Protein AF-A0A7Y1MML1-F1 (afdb_monomer_lite)

Organism: NCBI:txid78544

Sequence (212 aa):
MHVYRYRSSGLLSQKGLLYDEWYFASREELNDPIDMQSKFEFSDQSAEIWRQISLSFWNDDEQISIISTYLSDLGPISYEHLLFCFEEHKQKILRLVFNDKSITMSEIVAFREKLDALHSLLSLHAPGSGYTISLSKSHTDMLMWSHYASSHEGYCLVYRPIDGYLYQCPDRKKDSLDVSQGHSCSIGPKFKIEDIHYDDQLEAIDAFTLLP

Structure (mmCIF, N/CA/C/O backbone):
data_AF-A0A7Y1MML1-F1
#
_entry.id   AF-A0A7Y1MML1-F1
#
loop_
_atom_site.group_PDB
_atom_site.id
_atom_site.type_symbol
_atom_site.label_atom_id
_atom_site.label_alt_id
_atom_site.label_comp_id
_atom_site.label_asym_id
_atom_site.label_entity_id
_atom_site.label_seq_id
_atom_site.pdbx_PDB_ins_code
_atom_site.Cartn_x
_atom_site.Cartn_y
_atom_site.Cartn_z
_atom_site.occupancy
_atom_site.B_iso_or_equiv
_atom_site.auth_seq_id
_atom_site.auth_comp_id
_atom_site.auth_asym_id
_atom_site.auth_atom_id
_atom_site.pdbx_PDB_model_num
ATOM 1 N N . MET A 1 1 ? 18.989 -6.440 -29.655 1.00 83.06 1 MET A N 1
ATOM 2 C CA . MET A 1 1 ? 17.602 -5.996 -29.407 1.00 83.06 1 MET A CA 1
ATOM 3 C C . MET A 1 1 ? 17.666 -4.649 -28.711 1.00 83.06 1 MET A C 1
ATOM 5 O O . MET A 1 1 ? 1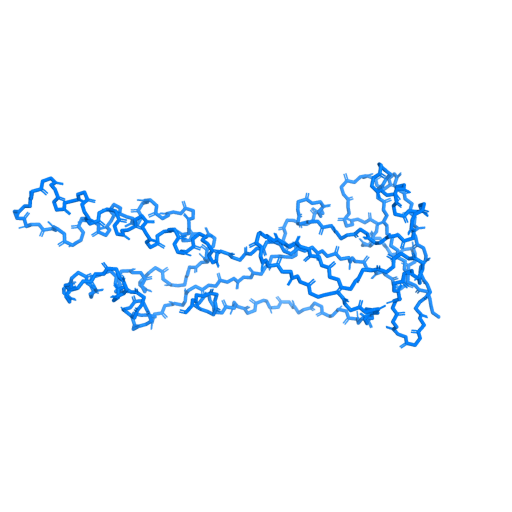8.554 -4.481 -27.885 1.00 83.06 1 MET A O 1
ATOM 9 N N . HIS A 1 2 ? 16.808 -3.700 -29.078 1.00 91.62 2 HIS A N 1
ATOM 10 C CA . HIS A 1 2 ? 16.690 -2.414 -28.386 1.00 91.62 2 HIS A CA 1
ATOM 11 C C . HIS A 1 2 ? 15.370 -2.374 -27.626 1.00 91.62 2 HIS A C 1
ATOM 13 O O . HIS A 1 2 ? 14.426 -3.069 -28.001 1.00 91.62 2 HIS A O 1
ATOM 19 N N . VAL A 1 3 ? 15.334 -1.571 -26.572 1.00 92.38 3 VAL A N 1
ATOM 20 C CA . VAL A 1 3 ? 14.102 -1.213 -25.873 1.00 92.38 3 VAL A CA 1
ATOM 21 C C . VAL A 1 3 ? 13.986 0.301 -25.833 1.00 92.38 3 VAL A C 1
ATOM 23 O O . VAL A 1 3 ? 14.987 1.020 -25.781 1.00 92.38 3 VAL A O 1
ATOM 26 N N . TYR A 1 4 ? 12.757 0.770 -25.909 1.00 91.62 4 TYR A N 1
ATOM 27 C CA . TYR A 1 4 ? 12.409 2.153 -26.156 1.00 91.62 4 TYR A CA 1
ATOM 28 C C . TYR A 1 4 ? 11.601 2.688 -24.991 1.00 91.62 4 TYR A C 1
ATOM 30 O O . TYR A 1 4 ? 10.851 1.951 -24.350 1.00 91.62 4 TYR A O 1
ATOM 38 N N . ARG A 1 5 ? 11.766 3.975 -24.711 1.00 88.25 5 ARG A N 1
ATOM 39 C CA . ARG A 1 5 ? 11.039 4.643 -23.641 1.00 88.25 5 ARG A CA 1
ATOM 40 C C . ARG A 1 5 ? 10.718 6.073 -24.021 1.00 88.25 5 ARG A C 1
ATOM 42 O O . ARG A 1 5 ? 11.608 6.811 -24.436 1.00 88.25 5 ARG A O 1
ATOM 49 N N . TYR A 1 6 ? 9.491 6.494 -23.756 1.00 87.19 6 TYR A N 1
ATOM 50 C CA . TYR A 1 6 ? 9.135 7.904 -23.778 1.00 87.19 6 TYR A CA 1
ATOM 51 C C . TYR A 1 6 ? 9.602 8.637 -22.511 1.00 87.19 6 TYR A C 1
ATOM 53 O O . TYR A 1 6 ? 9.455 8.145 -21.387 1.00 87.19 6 TYR A O 1
ATOM 61 N N . ARG A 1 7 ? 10.112 9.859 -22.678 1.00 85.50 7 ARG A N 1
ATOM 62 C CA . ARG A 1 7 ? 10.305 10.820 -21.587 1.00 85.50 7 ARG A CA 1
ATOM 63 C C . ARG A 1 7 ? 9.762 12.179 -21.983 1.00 85.50 7 ARG A C 1
ATOM 65 O O . ARG A 1 7 ? 10.128 12.704 -23.030 1.00 85.50 7 ARG A O 1
ATOM 72 N N . SER A 1 8 ? 8.953 12.767 -21.106 1.00 84.00 8 SER A N 1
ATOM 73 C CA . SER A 1 8 ? 8.572 14.174 -21.204 1.00 84.00 8 SER A CA 1
ATOM 74 C C . SER A 1 8 ? 9.807 15.072 -21.110 1.00 84.00 8 SER A C 1
ATOM 76 O O . SER A 1 8 ? 10.803 14.750 -20.447 1.00 84.00 8 SER A O 1
ATOM 78 N N . SER A 1 9 ? 9.763 16.212 -21.794 1.00 83.75 9 SER A N 1
ATOM 79 C CA . SER A 1 9 ? 10.823 17.212 -21.698 1.00 83.75 9 SER A CA 1
ATOM 80 C C . SER A 1 9 ? 10.766 17.906 -20.333 1.00 83.75 9 SER A C 1
ATOM 82 O O . SER A 1 9 ? 9.709 18.352 -19.900 1.00 83.75 9 SER A O 1
ATOM 84 N N . GLY A 1 10 ? 11.895 17.980 -19.628 1.00 85.75 10 GLY A N 1
ATOM 85 C CA . GLY A 1 10 ? 11.980 18.613 -18.314 1.00 85.75 10 GLY A CA 1
ATOM 86 C C . GLY A 1 10 ? 13.367 18.481 -17.689 1.00 85.75 10 GLY A C 1
ATOM 87 O O . GLY A 1 10 ? 14.214 17.733 -18.176 1.00 85.75 10 GLY A O 1
ATOM 88 N N . LEU A 1 11 ? 13.607 19.186 -16.581 1.00 87.25 11 LEU A N 1
ATOM 89 C CA . LEU A 1 11 ? 14.913 19.186 -15.903 1.00 87.25 11 LEU A CA 1
ATOM 90 C C . LEU A 1 11 ? 15.363 17.775 -15.495 1.00 87.25 11 LEU A C 1
ATOM 92 O O . LEU A 1 11 ? 16.526 17.418 -15.659 1.00 87.25 11 LEU A O 1
ATOM 96 N N . LEU A 1 12 ? 14.434 16.945 -15.014 1.00 85.31 12 LEU A N 1
ATOM 97 C CA . LEU A 1 12 ? 14.728 15.570 -14.599 1.00 85.31 12 LEU A CA 1
ATOM 98 C C . LEU A 1 12 ? 15.068 14.6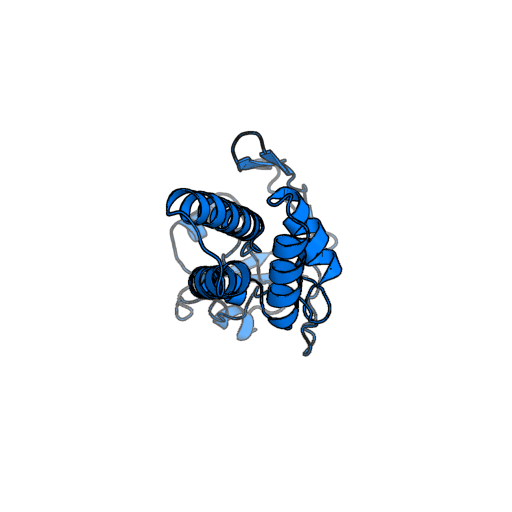63 -15.784 1.00 85.31 12 LEU A C 1
ATOM 100 O O . LEU A 1 12 ? 15.900 13.768 -15.656 1.00 85.31 12 LEU A O 1
ATOM 104 N N . SER A 1 13 ? 14.457 14.883 -16.949 1.00 85.06 13 SER A N 1
ATOM 105 C CA . SER A 1 13 ? 14.766 14.093 -18.140 1.00 85.06 13 SER A CA 1
ATOM 106 C C . SER A 1 13 ? 16.097 14.525 -18.772 1.00 85.06 13 SER A C 1
ATOM 108 O O . SER A 1 13 ? 16.892 13.669 -19.152 1.00 85.06 13 SER A O 1
ATOM 110 N N . GLN A 1 14 ? 16.421 15.823 -18.743 1.00 86.75 14 GLN A N 1
ATOM 111 C CA . GLN A 1 14 ? 17.756 16.334 -19.088 1.00 86.75 14 GLN A CA 1
ATOM 112 C C . GLN A 1 14 ? 18.843 15.792 -18.153 1.00 86.75 14 GLN A C 1
ATOM 114 O O . GLN A 1 14 ? 19.906 15.386 -18.615 1.00 86.75 14 GLN A O 1
ATOM 119 N N . LYS A 1 15 ? 18.568 15.729 -16.843 1.00 87.69 15 LYS A N 1
ATOM 120 C CA . LYS A 1 15 ? 19.453 15.087 -15.862 1.00 87.69 15 LYS A CA 1
ATOM 121 C C . LYS A 1 15 ? 19.698 13.620 -16.231 1.00 87.69 15 LYS A C 1
ATOM 123 O O . LYS A 1 15 ? 20.847 13.195 -16.291 1.00 87.69 15 LYS A O 1
ATOM 128 N N . GLY A 1 16 ? 18.635 12.885 -16.564 1.00 84.94 16 GLY A N 1
ATOM 129 C CA . GLY A 1 16 ? 18.730 11.505 -17.050 1.00 84.94 16 GLY A CA 1
ATOM 130 C C . GLY A 1 16 ? 19.685 11.350 -18.237 1.00 84.94 16 GLY A C 1
ATOM 131 O O . GLY A 1 16 ? 20.545 10.476 -18.214 1.00 84.94 16 GLY A O 1
ATOM 132 N N . LEU A 1 17 ? 19.585 12.242 -19.228 1.00 85.81 17 LEU A N 1
ATOM 133 C CA . LEU A 1 17 ? 20.464 12.261 -20.403 1.00 85.81 17 LEU A CA 1
ATOM 134 C C . LEU A 1 17 ? 21.922 12.604 -20.073 1.00 85.81 17 LEU A C 1
ATOM 136 O O . LEU A 1 17 ? 22.830 11.989 -20.618 1.00 85.81 17 LEU A O 1
ATOM 140 N N . LEU A 1 18 ? 22.156 13.599 -19.215 1.00 87.25 18 LEU A N 1
ATOM 141 C CA . LEU A 1 18 ? 23.508 14.068 -18.890 1.00 87.25 18 LEU A CA 1
ATOM 142 C C . LEU A 1 18 ? 24.283 13.083 -18.013 1.00 87.25 18 LEU A C 1
ATOM 144 O O . LEU A 1 18 ? 25.508 13.013 -18.101 1.00 87.25 18 LEU A O 1
ATOM 148 N N . TYR A 1 19 ? 23.579 12.357 -17.145 1.00 84.75 19 TYR A N 1
ATOM 149 C CA . TYR A 1 19 ? 24.196 11.504 -16.133 1.00 84.75 19 TYR A CA 1
ATOM 150 C C . TYR A 1 19 ? 23.970 10.010 -16.370 1.00 84.75 19 TYR A C 1
ATOM 152 O O . TYR A 1 19 ? 24.367 9.207 -15.524 1.00 84.75 19 TYR A O 1
ATOM 160 N N . ASP A 1 20 ? 23.407 9.608 -17.510 1.00 80.75 20 ASP A N 1
ATOM 161 C CA . ASP A 1 20 ? 23.033 8.216 -17.803 1.00 80.75 20 ASP A CA 1
ATOM 162 C C . ASP A 1 20 ? 22.172 7.592 -16.683 1.00 80.75 20 ASP A C 1
ATOM 164 O O . ASP A 1 20 ? 22.306 6.416 -16.338 1.00 80.75 20 ASP A O 1
ATOM 168 N N . GLU A 1 21 ? 21.311 8.406 -16.068 1.00 81.50 21 GLU A N 1
ATOM 169 C CA . GLU A 1 21 ? 20.436 7.995 -14.971 1.00 81.50 21 GLU A CA 1
ATOM 170 C C . GLU A 1 21 ? 19.082 7.534 -15.509 1.00 81.50 21 GLU A C 1
ATOM 172 O O . GLU A 1 21 ? 18.556 8.056 -16.498 1.00 81.50 21 GLU A O 1
ATOM 177 N N . TRP A 1 22 ? 18.464 6.583 -14.811 1.00 81.81 22 TRP A N 1
ATOM 178 C CA . TRP A 1 22 ? 17.073 6.240 -15.066 1.00 81.81 22 TRP A CA 1
ATOM 179 C C . TRP A 1 22 ? 16.161 6.953 -14.096 1.00 81.81 22 TRP A C 1
ATOM 181 O O . TRP A 1 22 ? 16.401 7.012 -12.893 1.00 81.81 22 TRP A O 1
ATOM 191 N N . TYR A 1 23 ? 15.073 7.456 -14.654 1.00 82.88 23 TYR A N 1
ATOM 192 C CA . TYR A 1 23 ? 13.999 8.045 -13.887 1.00 82.88 23 TYR A CA 1
ATOM 193 C C . TYR A 1 23 ? 12.904 7.011 -13.662 1.00 82.88 23 TYR A C 1
ATOM 195 O O . TYR A 1 23 ? 12.419 6.454 -14.643 1.00 82.88 23 TYR A O 1
ATOM 203 N N . PHE A 1 24 ? 12.482 6.775 -12.429 1.00 83.44 24 PHE A N 1
ATOM 204 C CA . PHE A 1 24 ? 11.312 5.949 -12.146 1.00 83.44 24 PHE A CA 1
ATOM 205 C C . PHE A 1 24 ? 10.141 6.887 -11.862 1.00 83.44 24 PHE A C 1
ATOM 207 O O . PHE A 1 24 ? 10.279 7.797 -11.052 1.00 83.44 24 PHE A O 1
ATOM 214 N N . ALA A 1 25 ? 9.041 6.712 -12.590 1.00 81.56 25 ALA A N 1
ATOM 215 C CA . ALA A 1 25 ? 7.863 7.558 -12.456 1.00 81.56 25 ALA A CA 1
ATOM 216 C C . ALA A 1 25 ? 7.020 7.100 -11.267 1.00 81.56 25 ALA A C 1
ATOM 218 O O . ALA A 1 25 ? 6.881 5.890 -11.060 1.00 81.56 25 ALA A O 1
ATOM 219 N N . SER A 1 26 ? 6.486 8.052 -10.504 1.00 81.88 26 SER A N 1
ATOM 220 C CA . SER A 1 26 ? 5.473 7.758 -9.488 1.00 81.88 26 SER A CA 1
ATOM 221 C C . SER A 1 26 ? 4.105 7.532 -10.140 1.00 81.88 26 SER A C 1
ATOM 223 O O . SER A 1 26 ? 3.917 7.853 -11.316 1.00 81.88 26 SER A O 1
ATOM 225 N N . ARG A 1 27 ? 3.138 7.006 -9.378 1.00 81.12 27 ARG A N 1
ATOM 226 C CA . ARG A 1 27 ? 1.756 6.793 -9.847 1.00 81.12 27 ARG A CA 1
ATOM 227 C C . ARG A 1 27 ? 1.134 8.081 -10.399 1.00 81.12 27 ARG A C 1
ATOM 229 O O . ARG A 1 27 ? 0.463 8.052 -11.420 1.00 81.12 27 ARG A O 1
ATOM 236 N N . GLU A 1 28 ? 1.396 9.218 -9.759 1.00 79.31 28 GLU A N 1
ATOM 237 C CA . GLU A 1 28 ? 0.818 10.523 -10.110 1.00 79.31 28 GLU A CA 1
ATOM 238 C C . GLU A 1 28 ? 1.349 11.084 -11.440 1.00 79.31 28 GLU A C 1
ATOM 240 O O . GLU A 1 28 ? 0.768 12.013 -11.999 1.00 79.31 28 GLU A O 1
ATOM 245 N N . GLU A 1 29 ? 2.462 10.544 -11.947 1.00 77.81 29 GLU A N 1
ATOM 246 C CA . GLU A 1 29 ? 3.049 10.918 -13.238 1.00 77.81 29 GLU A CA 1
ATOM 247 C C . GLU A 1 29 ? 2.561 10.041 -14.404 1.00 77.81 29 GLU A C 1
ATOM 249 O O . GLU A 1 29 ? 2.909 10.312 -15.562 1.00 77.81 29 GLU A O 1
ATOM 254 N N . LEU A 1 30 ? 1.804 8.980 -14.110 1.00 78.75 30 LEU A N 1
ATOM 255 C CA . LEU A 1 30 ? 1.233 8.070 -15.100 1.00 78.75 30 LEU A CA 1
ATOM 256 C C . LEU A 1 30 ? -0.138 8.574 -15.553 1.00 78.75 30 LEU A C 1
ATOM 258 O O . LEU A 1 30 ? -0.883 9.191 -14.795 1.00 78.75 30 LEU A O 1
ATOM 262 N N . ASN A 1 31 ? -0.468 8.321 -16.819 1.00 75.94 31 ASN A N 1
ATOM 263 C CA . ASN A 1 31 ? -1.755 8.735 -17.383 1.00 75.94 31 ASN A CA 1
ATOM 264 C C . ASN A 1 31 ? -2.931 7.885 -16.904 1.00 75.94 31 ASN A C 1
ATOM 266 O O . ASN A 1 31 ? -4.060 8.376 -16.896 1.00 75.94 31 ASN A O 1
ATOM 270 N N . ASP A 1 32 ? -2.677 6.627 -16.544 1.00 73.94 32 ASP A N 1
ATOM 271 C CA . ASP A 1 32 ? -3.691 5.743 -15.989 1.00 73.94 32 ASP A CA 1
ATOM 272 C C . ASP A 1 32 ? -3.622 5.797 -14.453 1.00 73.94 32 ASP A C 1
ATOM 274 O O . ASP A 1 32 ? -2.605 5.408 -13.877 1.00 73.94 32 ASP A O 1
ATOM 278 N N . PRO A 1 33 ? -4.672 6.270 -13.759 1.00 68.94 33 PRO A N 1
ATOM 279 C CA . PRO A 1 33 ? -4.695 6.293 -12.298 1.00 68.94 33 PRO A CA 1
ATOM 280 C C . PRO A 1 33 ? -4.688 4.890 -11.665 1.00 68.94 33 PRO A C 1
ATOM 282 O O . PRO A 1 33 ? -4.421 4.772 -10.468 1.00 68.94 33 PRO A O 1
ATOM 285 N N . ILE A 1 34 ? -4.992 3.848 -12.446 1.00 71.44 34 ILE A N 1
ATOM 286 C CA . ILE A 1 34 ? -4.965 2.441 -12.032 1.00 71.44 34 ILE A CA 1
ATOM 287 C C . ILE A 1 34 ? -3.571 1.834 -12.269 1.00 71.44 34 ILE A C 1
ATOM 289 O O . ILE A 1 34 ? -3.236 0.815 -11.657 1.00 71.44 34 ILE A O 1
ATOM 293 N N . ASP A 1 35 ? -2.707 2.465 -13.078 1.00 73.81 35 ASP A N 1
ATOM 294 C CA . ASP A 1 35 ? -1.328 1.997 -13.228 1.00 73.81 35 ASP A CA 1
ATOM 295 C C . ASP A 1 35 ? -0.641 1.981 -11.851 1.00 73.81 35 ASP A C 1
ATOM 297 O O . ASP A 1 35 ? -0.677 2.937 -11.073 1.00 73.81 35 ASP A O 1
ATOM 301 N N . MET A 1 36 ? 0.016 0.861 -11.540 1.00 75.94 36 MET A N 1
ATOM 302 C CA . MET A 1 36 ? 0.641 0.602 -10.236 1.00 75.94 36 MET A CA 1
ATOM 303 C C . MET A 1 36 ? -0.329 0.532 -9.044 1.00 75.94 36 MET A C 1
ATOM 305 O O . MET A 1 36 ? 0.111 0.654 -7.893 1.00 75.94 36 MET A O 1
ATOM 309 N N . GLN A 1 37 ? -1.634 0.360 -9.267 1.00 74.62 37 GLN A N 1
ATOM 310 C CA . GLN A 1 37 ? -2.577 0.099 -8.186 1.00 74.62 37 GLN A CA 1
ATOM 311 C C . GLN A 1 37 ? -2.510 -1.373 -7.766 1.00 74.62 37 GLN A C 1
ATOM 313 O O . GLN A 1 37 ? -3.003 -2.265 -8.450 1.00 74.62 37 GLN A O 1
ATOM 318 N N . SER A 1 38 ? -1.903 -1.628 -6.609 1.00 76.88 38 SER A N 1
ATOM 319 C CA . SER A 1 38 ? -2.007 -2.923 -5.938 1.00 76.88 38 SER A CA 1
ATOM 320 C C . SER A 1 38 ? -3.295 -2.966 -5.123 1.00 76.88 38 SER A C 1
ATOM 322 O O . SER A 1 38 ? -3.530 -2.096 -4.282 1.00 76.88 38 SER A O 1
ATOM 324 N N . LYS A 1 39 ? -4.126 -3.986 -5.345 1.00 85.69 39 LYS A N 1
ATOM 325 C CA . LYS A 1 39 ? -5.390 -4.161 -4.626 1.00 85.69 39 LYS A CA 1
ATOM 326 C C . LYS A 1 39 ? -5.159 -4.954 -3.338 1.00 85.69 39 LYS A C 1
ATOM 328 O O . LYS A 1 39 ? -5.206 -6.177 -3.358 1.00 85.69 39 LYS A O 1
ATOM 333 N N . PHE A 1 40 ? -4.892 -4.261 -2.232 1.00 92.00 40 PHE A N 1
ATOM 334 C CA . PHE A 1 40 ? -4.844 -4.876 -0.901 1.00 92.00 40 PHE A CA 1
ATOM 335 C C . PHE A 1 40 ? -6.226 -4.837 -0.249 1.00 92.00 40 PHE A C 1
ATOM 337 O O . PHE A 1 40 ? -6.795 -3.752 -0.095 1.00 92.00 40 PHE A O 1
ATOM 344 N N . GLU A 1 41 ? -6.756 -5.993 0.148 1.00 95.19 41 GLU A N 1
ATOM 345 C CA . GLU A 1 41 ? -8.071 -6.108 0.791 1.00 95.19 41 GLU A CA 1
ATOM 346 C C . GLU A 1 41 ? -7.997 -6.889 2.099 1.00 95.19 41 GLU A C 1
ATOM 348 O O . GLU A 1 41 ? -7.308 -7.902 2.202 1.00 95.19 41 GLU A O 1
ATOM 353 N N . PHE A 1 42 ? -8.733 -6.411 3.100 1.00 96.12 42 PHE A N 1
ATOM 354 C CA . PHE A 1 42 ? -9.038 -7.187 4.293 1.00 96.12 42 PHE A CA 1
ATOM 355 C C . PHE A 1 42 ? -10.240 -8.073 3.974 1.00 96.12 42 PHE A C 1
ATOM 357 O O . PHE A 1 42 ? -11.301 -7.563 3.600 1.00 96.12 42 PHE A O 1
ATOM 364 N N . SER A 1 43 ? -10.068 -9.389 4.094 1.00 93.06 43 SER A N 1
ATOM 365 C CA . SER A 1 43 ? -11.141 -10.344 3.821 1.00 93.06 43 SER A CA 1
ATOM 366 C C . SER A 1 43 ? -12.244 -10.259 4.874 1.00 93.06 43 SER A C 1
ATOM 368 O O . SER A 1 43 ? -12.011 -9.870 6.026 1.00 93.06 43 SER A O 1
ATOM 370 N N . ASP A 1 44 ? -13.441 -10.699 4.499 1.00 85.44 44 ASP A N 1
ATOM 371 C CA . ASP A 1 44 ? -14.429 -11.128 5.479 1.00 85.44 44 ASP A CA 1
ATOM 372 C C . ASP A 1 44 ? -13.895 -12.338 6.276 1.00 85.44 44 ASP A C 1
ATOM 374 O O . ASP A 1 44 ? -12.877 -12.948 5.932 1.00 85.44 44 ASP A O 1
ATOM 378 N N . GLN A 1 45 ? -14.543 -12.664 7.397 1.00 89.44 45 GLN A N 1
ATOM 379 C CA . GLN A 1 45 ? -14.167 -13.800 8.261 1.00 89.44 45 GLN A CA 1
ATOM 380 C C . GLN A 1 45 ? -12.744 -13.717 8.859 1.00 89.44 45 GLN A C 1
ATOM 382 O O . GLN A 1 45 ? -12.148 -14.726 9.232 1.00 89.44 45 GLN A O 1
ATOM 387 N N . SER A 1 46 ? -12.210 -12.506 9.011 1.00 95.38 46 SER A N 1
ATOM 388 C CA . SER A 1 46 ? -10.866 -12.219 9.528 1.00 95.38 46 SER A CA 1
ATOM 389 C C . SER A 1 46 ? -10.841 -11.853 11.021 1.00 95.38 46 SER A C 1
ATOM 391 O O . SER A 1 46 ? -9.847 -11.333 11.534 1.00 95.38 46 SER A O 1
ATOM 393 N N . ALA A 1 47 ? -11.924 -12.146 11.748 1.00 96.44 47 ALA A N 1
ATOM 394 C CA . ALA A 1 47 ? -12.112 -11.770 13.150 1.00 96.44 47 ALA A CA 1
ATOM 395 C C . ALA A 1 47 ? -10.986 -12.250 14.077 1.00 96.44 47 ALA A C 1
ATOM 397 O O . ALA A 1 47 ? -10.626 -11.535 15.010 1.00 96.44 47 ALA A O 1
ATOM 398 N N . GLU A 1 48 ? -10.398 -13.423 13.823 1.00 96.44 48 GLU A N 1
ATOM 399 C CA . GLU A 1 48 ? -9.281 -13.917 14.636 1.00 96.44 48 GLU A CA 1
ATOM 400 C C . GLU A 1 48 ? -8.004 -13.098 14.407 1.00 96.44 48 GLU A C 1
ATOM 402 O O . GLU A 1 48 ? -7.329 -12.735 15.365 1.00 96.44 48 GLU A O 1
ATOM 407 N N . ILE A 1 49 ? -7.701 -12.717 13.162 1.00 96.56 49 ILE A N 1
ATOM 408 C CA . ILE A 1 49 ? -6.530 -11.880 12.858 1.00 96.56 49 ILE A CA 1
ATOM 409 C C . ILE A 1 49 ? -6.711 -10.490 13.481 1.00 96.56 49 ILE A C 1
ATOM 411 O O . ILE A 1 49 ? -5.823 -9.986 14.170 1.00 96.56 49 ILE A O 1
ATOM 415 N N . TRP A 1 50 ? -7.903 -9.901 13.344 1.00 97.38 50 TRP A N 1
ATOM 416 C CA . TRP A 1 50 ? -8.228 -8.642 14.014 1.00 97.38 50 TRP A CA 1
ATOM 417 C C . TRP A 1 50 ? -8.180 -8.739 15.539 1.00 97.38 50 TRP A C 1
ATOM 419 O O . TRP A 1 50 ? -7.793 -7.769 16.196 1.00 97.38 50 TRP A O 1
ATOM 429 N N . ARG A 1 51 ? -8.539 -9.890 16.122 1.00 97.19 51 ARG A N 1
ATOM 430 C CA . ARG A 1 51 ? -8.390 -10.145 17.561 1.00 97.19 51 ARG A CA 1
ATOM 431 C C . ARG A 1 51 ? -6.915 -10.100 17.957 1.00 97.19 51 ARG A C 1
ATOM 433 O O . ARG A 1 51 ? -6.593 -9.410 18.921 1.00 97.19 51 ARG A O 1
ATOM 440 N N . GLN A 1 52 ? -6.027 -10.747 17.198 1.00 96.00 52 GLN A N 1
ATOM 441 C CA . GLN A 1 52 ? -4.580 -10.709 17.454 1.00 96.00 52 GLN A CA 1
ATOM 442 C C . GLN A 1 52 ? -4.015 -9.283 17.397 1.00 96.00 52 GLN A C 1
ATOM 444 O O . GLN A 1 52 ? -3.291 -8.868 18.301 1.00 96.00 52 GLN A O 1
ATOM 449 N N . ILE A 1 53 ? -4.418 -8.490 16.402 1.00 96.00 53 ILE A N 1
ATOM 450 C CA . ILE A 1 53 ? -4.028 -7.074 16.309 1.00 96.00 53 ILE A CA 1
ATOM 451 C C . ILE A 1 53 ? -4.556 -6.290 17.521 1.00 96.00 53 ILE A C 1
ATOM 453 O O . ILE A 1 53 ? -3.822 -5.526 18.148 1.00 96.00 53 ILE A O 1
ATOM 457 N N . SER A 1 54 ? -5.818 -6.509 17.898 1.00 96.06 54 SER A N 1
ATOM 458 C CA . SER A 1 54 ? -6.483 -5.794 18.997 1.00 96.06 54 SER A CA 1
ATOM 459 C C . SER A 1 54 ? -5.848 -6.067 20.368 1.00 96.06 54 SER A C 1
ATOM 461 O O . SER A 1 54 ? -5.801 -5.163 21.204 1.00 96.06 54 SER A O 1
ATOM 463 N N . LEU A 1 55 ? -5.294 -7.264 20.592 1.00 96.25 55 LEU A N 1
ATOM 464 C CA . LEU A 1 55 ? -4.561 -7.605 21.821 1.00 96.25 55 LEU A CA 1
ATOM 465 C C . LEU A 1 55 ? -3.349 -6.692 22.077 1.00 96.25 55 LEU A C 1
ATOM 467 O O . LEU A 1 55 ? -2.922 -6.549 23.219 1.00 96.25 55 LEU A O 1
ATOM 471 N N . SER A 1 56 ? -2.813 -6.035 21.044 1.00 94.56 56 SER A N 1
ATOM 472 C CA . SER A 1 56 ? -1.692 -5.094 21.193 1.00 94.56 56 SER A CA 1
ATOM 473 C C . SER A 1 56 ? -2.102 -3.741 21.790 1.00 94.56 56 SER A C 1
ATOM 475 O O . SER A 1 56 ? -1.245 -2.969 22.218 1.00 94.56 56 SER A O 1
ATOM 477 N N . PHE A 1 57 ? -3.402 -3.434 21.835 1.00 95.00 57 PHE A N 1
ATOM 478 C CA . PHE A 1 57 ? -3.920 -2.123 22.244 1.00 95.00 57 PHE A CA 1
ATOM 479 C C . PHE A 1 57 ? -4.903 -2.210 23.424 1.00 95.00 57 PHE A C 1
ATOM 481 O O . PHE A 1 57 ? -4.968 -1.307 24.270 1.00 95.00 57 PHE A O 1
ATOM 488 N N . TRP A 1 58 ? -5.678 -3.292 23.512 1.00 95.88 58 TRP A N 1
ATOM 489 C CA . TRP A 1 58 ? -6.705 -3.502 24.533 1.00 95.88 58 TRP A CA 1
ATOM 490 C C . TRP A 1 58 ? -6.412 -4.751 25.372 1.00 95.88 58 TRP A C 1
ATOM 492 O O . TRP A 1 58 ? -5.816 -5.703 24.891 1.00 95.88 58 TRP A O 1
ATOM 502 N N . ASN A 1 59 ? -6.856 -4.731 26.634 1.00 93.81 59 ASN A N 1
ATOM 503 C CA . ASN A 1 59 ? -6.735 -5.855 27.579 1.00 93.81 59 ASN A CA 1
ATOM 504 C C . ASN A 1 59 ? -8.102 -6.437 27.977 1.00 93.81 59 ASN A C 1
ATOM 506 O O . ASN A 1 59 ? -8.166 -7.396 28.738 1.00 93.81 59 ASN A O 1
ATOM 510 N N . ASP A 1 60 ? -9.191 -5.809 27.536 1.00 94.50 60 ASP A N 1
ATOM 511 C CA . ASP A 1 60 ? -10.555 -6.198 27.877 1.00 94.50 60 ASP A CA 1
ATOM 512 C C . ASP A 1 60 ? -11.113 -7.098 26.769 1.00 94.50 60 ASP A C 1
ATOM 514 O O . ASP A 1 60 ? -11.230 -6.670 25.619 1.00 94.50 60 ASP A O 1
ATOM 518 N N . ASP A 1 61 ? -11.416 -8.353 27.107 1.00 95.69 61 ASP A N 1
ATOM 519 C CA . ASP A 1 61 ? -11.844 -9.365 26.133 1.00 95.69 61 ASP A CA 1
ATOM 520 C C . ASP A 1 61 ? -13.173 -9.008 25.446 1.00 95.69 61 ASP A C 1
ATOM 522 O O . ASP A 1 61 ? -13.353 -9.332 24.270 1.00 95.69 61 ASP A O 1
ATOM 526 N N . GLU A 1 62 ? -14.090 -8.323 26.140 1.00 94.50 62 GLU A N 1
ATOM 527 C CA . GLU A 1 62 ? -15.369 -7.889 25.565 1.00 94.50 62 GLU A CA 1
ATOM 528 C C . GLU A 1 62 ? -15.124 -6.821 24.488 1.00 94.50 62 GLU A C 1
ATOM 530 O O . GLU A 1 62 ? -15.607 -6.948 23.362 1.00 94.50 62 GLU A O 1
ATOM 535 N N . GLN A 1 63 ? -14.303 -5.811 24.795 1.00 94.94 63 GLN A N 1
ATOM 536 C CA . GLN A 1 63 ? -13.895 -4.771 23.847 1.00 94.94 63 GLN A CA 1
ATOM 537 C C . GLN A 1 63 ? -13.186 -5.365 22.635 1.00 94.94 63 GLN A C 1
ATOM 539 O O . GLN A 1 63 ? -13.544 -5.043 21.503 1.00 94.94 63 GLN A O 1
ATOM 544 N N . ILE A 1 64 ? -12.212 -6.250 22.864 1.00 97.38 64 ILE A N 1
ATOM 545 C CA . ILE A 1 64 ? -11.468 -6.920 21.795 1.00 97.38 64 ILE A CA 1
ATOM 546 C C . ILE A 1 64 ? -12.429 -7.674 20.875 1.00 97.38 64 ILE A C 1
ATOM 548 O O . ILE A 1 64 ? -12.343 -7.515 19.661 1.00 97.38 64 ILE A O 1
ATOM 552 N N . SER A 1 65 ? -13.363 -8.446 21.440 1.00 97.56 65 SER A N 1
ATOM 553 C CA . SER A 1 65 ? -14.335 -9.214 20.659 1.00 97.56 65 SER A CA 1
ATOM 554 C C . SER A 1 65 ? -15.251 -8.315 19.826 1.00 97.56 65 SER A C 1
ATOM 556 O O . SER A 1 65 ? -15.547 -8.648 18.679 1.00 97.56 65 SER A O 1
ATOM 558 N N . ILE A 1 66 ? -15.707 -7.185 20.378 1.00 96.88 66 ILE A N 1
ATOM 559 C CA . ILE A 1 66 ? -16.559 -6.227 19.657 1.00 96.88 66 ILE A CA 1
ATOM 560 C C . ILE A 1 66 ? -15.787 -5.599 18.491 1.00 96.88 66 ILE A C 1
ATOM 562 O O . ILE A 1 66 ? -16.297 -5.554 17.373 1.00 96.88 66 ILE A O 1
ATOM 566 N N . ILE A 1 67 ? -14.557 -5.137 18.738 1.00 97.31 67 ILE A N 1
ATOM 567 C CA . ILE A 1 67 ? -13.714 -4.481 17.730 1.00 97.31 67 ILE A CA 1
ATOM 568 C C . ILE A 1 67 ? -13.359 -5.459 16.610 1.00 97.31 67 ILE A C 1
ATOM 570 O O . ILE A 1 67 ? -13.521 -5.125 15.437 1.00 97.31 67 ILE A O 1
ATOM 574 N N . SER A 1 68 ? -12.899 -6.664 16.956 1.00 97.56 68 SER A N 1
ATOM 575 C CA . SER A 1 68 ? -12.433 -7.637 15.969 1.00 97.56 68 SER A CA 1
ATOM 576 C C . SER A 1 68 ? -13.561 -8.161 15.086 1.00 97.56 68 SER A C 1
ATOM 578 O O . SER A 1 68 ? -13.373 -8.309 13.880 1.00 97.56 68 SER A O 1
ATOM 580 N N . THR A 1 69 ? -14.746 -8.374 15.666 1.00 97.56 69 THR A N 1
ATOM 581 C CA . THR A 1 69 ? -15.953 -8.744 14.914 1.00 97.56 69 THR A CA 1
ATOM 582 C C . THR A 1 69 ? -16.358 -7.612 13.982 1.00 97.56 69 THR A C 1
ATOM 584 O O . THR A 1 69 ? -16.489 -7.824 12.783 1.00 97.56 69 THR A O 1
ATOM 587 N N . TYR A 1 70 ? -16.457 -6.385 14.501 1.00 97.56 70 TYR A N 1
ATOM 588 C CA . TYR A 1 70 ? -16.851 -5.235 13.694 1.00 97.56 70 TYR A CA 1
ATOM 589 C C . TYR A 1 70 ? -15.903 -4.989 12.512 1.00 97.56 70 TYR A C 1
ATOM 591 O O . TYR A 1 70 ? -16.375 -4.757 11.407 1.00 97.56 70 TYR A O 1
ATOM 599 N N . LEU A 1 71 ? -14.581 -5.048 12.722 1.00 97.25 71 LEU A N 1
ATOM 600 C CA . LEU A 1 71 ? -13.599 -4.856 11.648 1.00 97.25 71 LEU A CA 1
ATOM 601 C C . LEU A 1 71 ? -13.610 -6.007 10.633 1.00 97.25 71 LEU A C 1
ATOM 603 O O . LEU A 1 71 ? -13.457 -5.758 9.441 1.00 97.25 71 LEU A O 1
ATOM 607 N N . SER A 1 72 ? -13.838 -7.244 11.082 1.00 97.31 72 SER A N 1
ATOM 608 C CA . SER A 1 72 ? -14.032 -8.398 10.194 1.00 97.31 72 SER A CA 1
ATOM 609 C C . SER A 1 72 ? -15.285 -8.252 9.328 1.00 97.31 72 SER A C 1
ATOM 611 O O . SER A 1 72 ? -15.257 -8.608 8.153 1.00 97.31 72 SER A O 1
ATOM 613 N N . ASP A 1 73 ? -16.367 -7.710 9.887 1.00 97.00 73 ASP A N 1
ATOM 614 C CA . ASP A 1 73 ? -17.643 -7.505 9.190 1.00 97.00 73 ASP A CA 1
ATOM 615 C C . ASP A 1 73 ? -17.594 -6.358 8.164 1.00 97.00 73 ASP A C 1
ATOM 617 O O . ASP A 1 73 ? -18.509 -6.216 7.353 1.00 97.00 73 ASP A O 1
ATOM 621 N N . LEU A 1 74 ? -16.538 -5.533 8.174 1.00 96.62 74 LEU A N 1
ATOM 622 C CA . LEU A 1 74 ? -16.288 -4.564 7.100 1.00 96.62 74 LEU A CA 1
ATOM 623 C C . LEU A 1 74 ? -15.805 -5.241 5.812 1.00 96.62 74 LEU A C 1
ATOM 625 O O . LEU A 1 74 ? -15.917 -4.641 4.746 1.00 96.62 74 LEU A O 1
ATOM 629 N N . GLY A 1 75 ? -15.246 -6.450 5.912 1.00 92.94 75 GLY A N 1
ATOM 630 C CA . GLY A 1 75 ? -14.711 -7.193 4.780 1.00 92.94 75 GLY A CA 1
ATOM 631 C C . GLY A 1 75 ? -15.797 -7.654 3.790 1.00 92.94 75 GLY A C 1
ATOM 632 O O . GLY A 1 75 ? -16.914 -7.962 4.208 1.00 92.94 75 GLY A O 1
ATOM 633 N N . PRO A 1 76 ? -15.486 -7.755 2.482 1.00 95.00 76 PRO A N 1
ATOM 634 C CA . PRO A 1 76 ? -14.234 -7.340 1.852 1.00 95.00 76 PRO A CA 1
ATOM 635 C C . PRO A 1 76 ? -14.138 -5.810 1.731 1.00 95.00 76 PRO A C 1
ATOM 637 O O . PRO A 1 76 ? -15.017 -5.159 1.166 1.00 95.00 76 PRO A O 1
ATOM 640 N N . ILE A 1 77 ? -13.041 -5.236 2.232 1.00 95.50 77 ILE A N 1
ATOM 641 C CA . ILE A 1 77 ? -12.763 -3.794 2.171 1.00 95.50 77 ILE A CA 1
ATOM 642 C C . ILE A 1 77 ? -11.312 -3.550 1.769 1.00 95.50 77 ILE A C 1
ATOM 644 O O . ILE A 1 77 ? -10.399 -4.200 2.282 1.00 95.50 77 ILE A O 1
ATOM 648 N N . SER A 1 78 ? -11.078 -2.600 0.859 1.00 93.88 78 SER A N 1
ATOM 649 C CA . SER A 1 78 ? -9.713 -2.227 0.489 1.00 93.88 78 SER A CA 1
ATOM 650 C C . SER A 1 78 ? -9.009 -1.488 1.622 1.00 93.88 78 SER A C 1
ATOM 652 O O . SER A 1 78 ? -9.630 -0.737 2.379 1.00 93.88 78 SER A O 1
ATOM 654 N N . TYR A 1 79 ? -7.691 -1.664 1.712 1.00 94.62 79 TYR A N 1
ATOM 655 C CA . TYR A 1 79 ? -6.861 -0.976 2.701 1.00 94.62 79 TYR A CA 1
ATOM 656 C C . TYR A 1 79 ? -7.056 0.545 2.634 1.00 94.62 79 TYR A C 1
ATOM 658 O O . TYR A 1 79 ? -7.289 1.205 3.648 1.00 94.62 79 TYR A O 1
ATOM 666 N N . GLU A 1 80 ? -7.015 1.092 1.414 1.00 91.94 80 GLU A N 1
ATOM 667 C CA . GLU A 1 80 ? -7.207 2.518 1.144 1.00 91.94 80 GLU A CA 1
ATOM 668 C C . GLU A 1 80 ? -8.592 2.997 1.610 1.00 91.94 80 GLU A C 1
ATOM 670 O O . GLU A 1 80 ? -8.698 4.053 2.236 1.00 91.94 80 GLU A O 1
ATOM 675 N N . HIS A 1 81 ? -9.652 2.215 1.367 1.00 94.44 81 HIS A N 1
ATOM 676 C CA . HIS A 1 81 ? -11.006 2.592 1.773 1.00 94.44 81 HIS A CA 1
ATOM 677 C C . HIS A 1 81 ? -11.199 2.534 3.292 1.00 94.44 81 HIS A C 1
ATOM 679 O O . HIS A 1 81 ? -11.796 3.450 3.862 1.00 94.44 81 HIS A O 1
ATOM 685 N N . LEU A 1 82 ? -10.648 1.512 3.959 1.00 96.50 82 LEU A N 1
ATOM 686 C CA . LEU A 1 82 ? -10.685 1.410 5.419 1.00 96.50 82 LEU A CA 1
ATOM 687 C C . LEU A 1 82 ? -10.027 2.630 6.073 1.00 96.50 82 LEU A C 1
ATOM 689 O O . LEU A 1 82 ? -10.609 3.208 6.990 1.00 96.50 82 LEU A O 1
ATOM 693 N N . LEU A 1 83 ? -8.847 3.039 5.592 1.00 95.81 83 LEU A N 1
ATOM 694 C CA . LEU A 1 83 ? -8.161 4.239 6.078 1.00 95.81 83 LEU A CA 1
ATOM 695 C C . LEU A 1 83 ? -8.971 5.510 5.808 1.00 95.81 83 LEU A C 1
ATOM 697 O O . LEU A 1 83 ? -9.153 6.328 6.708 1.00 95.81 83 LEU A O 1
ATOM 701 N N . PHE A 1 84 ? -9.495 5.663 4.589 1.00 95.50 84 PHE A N 1
ATOM 702 C CA . PHE A 1 84 ? -10.271 6.839 4.197 1.00 95.50 84 PHE A CA 1
ATOM 703 C C . PHE A 1 84 ? -11.498 7.060 5.098 1.00 95.50 84 PHE A C 1
ATOM 705 O O . PHE A 1 84 ? -11.775 8.189 5.503 1.00 95.50 84 PHE A O 1
ATOM 712 N N . CYS A 1 85 ? -12.204 5.987 5.463 1.00 97.12 85 CYS A N 1
ATOM 713 C CA . CYS A 1 85 ? -13.400 6.042 6.308 1.00 97.12 85 CYS A CA 1
ATOM 714 C C . CYS A 1 85 ? -13.124 5.782 7.802 1.00 97.12 85 CYS A C 1
ATOM 716 O O . CYS A 1 85 ? -14.068 5.653 8.589 1.00 97.12 85 CYS A O 1
ATOM 718 N N . PHE A 1 86 ? -11.860 5.701 8.235 1.00 97.31 86 PHE A N 1
ATOM 719 C CA . PHE A 1 86 ? -11.524 5.178 9.562 1.00 97.31 86 PHE A CA 1
ATOM 720 C C . PHE A 1 86 ? -12.122 5.998 10.717 1.00 97.31 86 PHE A C 1
ATOM 722 O O . PHE A 1 86 ? -12.574 5.428 11.710 1.00 97.31 86 PHE A O 1
ATOM 729 N N . GLU A 1 87 ? -12.217 7.326 10.585 1.00 96.81 87 GLU A N 1
ATOM 730 C CA . GLU A 1 87 ? -12.866 8.186 11.590 1.00 96.81 87 GLU A CA 1
ATOM 731 C C . GLU A 1 87 ? -14.345 7.838 11.813 1.00 96.81 87 GLU A C 1
ATOM 733 O O . GLU A 1 87 ? -14.824 7.842 12.950 1.00 96.81 87 GLU A O 1
ATOM 738 N N . GLU A 1 88 ? -15.081 7.477 10.760 1.00 97.56 88 GLU A N 1
ATOM 739 C CA . GLU A 1 88 ? -16.470 7.032 10.896 1.00 97.56 88 GLU A CA 1
ATOM 740 C C . GLU A 1 88 ? -16.549 5.694 11.635 1.00 97.56 88 GLU A C 1
ATOM 742 O O . GLU A 1 88 ? -17.426 5.484 12.482 1.00 97.56 88 GLU A O 1
ATOM 747 N N . HIS A 1 89 ? -15.605 4.793 11.352 1.00 97.50 89 HIS A N 1
ATOM 748 C CA . HIS A 1 89 ? -15.506 3.511 12.036 1.00 97.50 89 HIS A CA 1
ATOM 749 C C . HIS A 1 89 ? -15.148 3.682 13.518 1.00 97.50 89 HIS A C 1
ATOM 751 O O . HIS A 1 89 ? -15.759 3.006 14.345 1.00 97.50 89 HIS A O 1
ATOM 757 N N . LYS A 1 90 ? -14.288 4.644 13.891 1.00 96.19 90 LYS A N 1
ATOM 758 C CA . LYS A 1 90 ? -14.017 4.980 15.304 1.00 96.19 90 LYS A CA 1
ATOM 759 C C . LYS A 1 90 ? -15.298 5.319 16.063 1.00 96.19 90 LYS A C 1
ATOM 761 O O . LYS A 1 90 ? -15.525 4.801 17.154 1.00 96.19 90 LYS A O 1
ATOM 766 N N . GLN A 1 91 ? -16.157 6.157 15.479 1.00 94.81 91 GLN A N 1
ATOM 767 C CA . GLN A 1 91 ? -17.422 6.558 16.105 1.00 94.81 91 GLN A CA 1
ATOM 768 C C . GLN A 1 91 ? -18.385 5.378 16.271 1.00 94.81 91 GLN A C 1
ATOM 770 O O . GLN A 1 91 ? -19.046 5.257 17.303 1.00 94.81 91 GLN A O 1
ATOM 775 N N . LYS A 1 92 ? -18.462 4.493 15.272 1.00 97.00 92 LYS A N 1
ATOM 776 C CA . LYS A 1 92 ? -19.292 3.282 15.331 1.00 97.00 92 LYS A CA 1
ATOM 777 C C . LYS A 1 92 ? -18.785 2.308 16.401 1.00 97.00 92 LYS A C 1
ATOM 779 O O . LYS A 1 92 ? -19.584 1.864 17.218 1.00 97.00 92 LYS A O 1
ATOM 784 N N . ILE A 1 93 ? -17.476 2.058 16.462 1.00 96.88 93 ILE A N 1
ATOM 785 C CA . ILE A 1 93 ? -16.857 1.191 17.478 1.00 96.88 93 ILE A CA 1
ATOM 786 C C . ILE A 1 93 ? -17.091 1.744 18.886 1.00 96.88 93 ILE A C 1
ATOM 788 O O . ILE A 1 93 ? -17.526 1.003 19.763 1.00 96.88 93 ILE A O 1
ATOM 792 N N . LEU A 1 94 ? -16.868 3.048 19.097 1.00 94.88 94 LEU A N 1
ATOM 793 C CA . LEU A 1 94 ? -17.133 3.708 20.380 1.00 94.88 94 LEU A CA 1
ATOM 794 C C . LEU A 1 94 ? -18.572 3.475 20.844 1.00 94.88 94 LEU A C 1
ATOM 796 O O . LEU A 1 94 ? -18.793 3.104 21.993 1.00 94.88 94 LEU A O 1
ATOM 800 N N . ARG A 1 95 ? -19.551 3.651 19.947 1.00 93.81 95 ARG A N 1
ATOM 801 C CA . ARG A 1 95 ? -20.964 3.402 20.262 1.00 93.81 95 ARG A CA 1
ATOM 802 C C . ARG A 1 95 ? -21.229 1.942 20.607 1.00 93.81 95 ARG A C 1
ATOM 804 O O . ARG A 1 95 ? -21.961 1.701 21.551 1.00 93.81 95 ARG A O 1
ATOM 811 N N . LEU A 1 96 ? -20.647 0.993 19.874 1.00 95.62 96 LEU A N 1
ATOM 812 C CA . LEU A 1 96 ? -20.847 -0.440 20.116 1.00 95.62 96 LEU A CA 1
ATOM 813 C C . LEU A 1 96 ? -20.271 -0.885 21.465 1.00 95.62 96 LEU A C 1
ATOM 815 O O . LEU A 1 96 ? -20.943 -1.575 22.223 1.00 95.62 96 LEU A O 1
ATOM 819 N N . VAL A 1 97 ? -19.049 -0.460 21.783 1.00 94.56 97 VAL A N 1
ATOM 820 C CA . VAL A 1 97 ? -18.339 -0.860 23.007 1.00 94.56 97 VAL A CA 1
ATOM 821 C C . VAL A 1 97 ? -18.996 -0.307 24.271 1.00 94.56 97 VAL A C 1
ATOM 823 O O . VAL A 1 97 ? -19.033 -0.967 25.314 1.00 94.56 97 VAL A O 1
ATOM 826 N N . PHE A 1 98 ? -19.504 0.917 24.174 1.00 92.75 98 PHE A N 1
ATOM 827 C CA . PHE A 1 98 ? -20.009 1.686 25.302 1.00 92.75 98 PHE A CA 1
ATOM 828 C C . PHE A 1 98 ? -21.534 1.802 25.335 1.00 92.75 98 PHE A C 1
ATOM 830 O O . PHE A 1 98 ? -22.070 2.553 26.153 1.00 92.75 98 PHE A O 1
ATOM 837 N N . ASN A 1 99 ? -22.238 1.061 24.475 1.00 88.75 99 ASN A N 1
ATOM 838 C CA . ASN A 1 99 ? -23.692 1.082 24.435 1.00 88.75 99 ASN A CA 1
ATOM 839 C C . ASN A 1 99 ? -24.275 0.729 25.813 1.00 88.75 99 ASN A C 1
ATOM 841 O O . ASN A 1 99 ? -23.894 -0.277 26.408 1.00 88.75 99 ASN A O 1
ATOM 845 N N . ASP A 1 100 ? -25.185 1.566 26.314 1.00 82.19 100 ASP A N 1
ATOM 846 C CA . ASP A 1 100 ? -25.891 1.384 27.592 1.00 82.19 100 ASP A CA 1
ATOM 847 C C . ASP A 1 100 ? -24.998 1.254 28.851 1.00 82.19 100 ASP A C 1
ATOM 849 O O . ASP A 1 100 ? -25.466 0.844 29.916 1.00 82.19 100 ASP A O 1
ATOM 853 N N . LYS A 1 101 ? -23.717 1.645 28.773 1.00 84.56 101 LYS A N 1
ATOM 854 C CA . LYS A 1 101 ? -22.771 1.618 29.901 1.00 84.56 101 LYS A CA 1
ATOM 855 C C . LYS A 1 101 ? -22.627 3.007 30.541 1.00 84.56 101 LYS A C 1
ATOM 857 O O . LYS A 1 101 ? -22.517 4.025 29.861 1.00 84.56 101 LYS A O 1
ATOM 862 N N . SER A 1 102 ? -22.598 3.058 31.876 1.00 84.81 102 SER A N 1
ATOM 863 C CA . SER A 1 102 ? -22.254 4.281 32.619 1.00 84.81 102 SER A CA 1
ATOM 864 C C . SER A 1 102 ? -20.751 4.511 32.529 1.00 84.81 102 SER A C 1
ATOM 866 O O . SER A 1 102 ? -19.990 3.762 33.134 1.00 84.81 102 SER A O 1
ATOM 868 N N . ILE A 1 103 ? -20.335 5.539 31.794 1.00 87.38 103 ILE A N 1
ATOM 869 C CA . ILE A 1 103 ? -18.931 5.769 31.444 1.00 87.38 103 ILE A CA 1
ATOM 870 C C . ILE A 1 103 ? -18.526 7.207 31.718 1.00 87.38 103 ILE A C 1
ATOM 872 O O . ILE A 1 103 ? -19.284 8.156 31.511 1.00 87.38 103 ILE A O 1
ATOM 876 N N . THR A 1 104 ? -17.292 7.361 32.170 1.00 91.50 104 THR A N 1
ATOM 877 C CA . THR A 1 104 ? -16.659 8.653 32.388 1.00 91.50 104 THR A CA 1
ATOM 878 C C . THR A 1 104 ? -16.040 9.198 31.103 1.00 91.50 104 THR A C 1
ATOM 880 O O . THR A 1 104 ? -15.597 8.462 30.222 1.00 91.50 104 THR A O 1
ATOM 883 N N . MET A 1 105 ? -15.916 10.523 31.015 1.00 89.75 105 MET A N 1
ATOM 884 C CA . MET A 1 105 ? -15.224 11.163 29.890 1.00 89.75 105 MET A CA 1
ATOM 885 C C . MET A 1 105 ? -13.775 10.665 29.731 1.00 89.75 105 MET A C 1
ATOM 887 O O . MET A 1 105 ? -13.290 10.537 28.611 1.00 89.75 105 MET A O 1
ATOM 891 N N . SER A 1 106 ? -13.090 10.343 30.835 1.00 92.38 106 SER A N 1
ATOM 892 C CA . SER A 1 106 ? -11.706 9.853 30.790 1.00 92.38 106 SER A CA 1
ATOM 893 C C . SER A 1 106 ? -11.586 8.486 30.118 1.00 92.38 106 SER A C 1
ATOM 895 O O . SER A 1 106 ? -10.611 8.250 29.412 1.00 92.38 106 SER A O 1
ATOM 897 N N . GLU A 1 107 ? -12.553 7.591 30.322 1.00 91.38 107 GLU A N 1
ATOM 898 C CA . GLU A 1 107 ? -12.558 6.263 29.696 1.00 91.38 107 GLU A CA 1
ATOM 899 C C . GLU A 1 107 ? -12.789 6.363 28.185 1.00 91.38 107 GLU A C 1
ATOM 901 O O . GLU A 1 107 ? -12.120 5.676 27.415 1.00 91.38 107 GLU A O 1
ATOM 906 N N . ILE A 1 108 ? -13.666 7.276 27.750 1.00 91.25 108 ILE A N 1
ATOM 907 C CA . ILE A 1 108 ? -13.896 7.555 26.323 1.00 91.25 108 ILE A CA 1
ATOM 908 C C . ILE A 1 108 ? -12.618 8.077 25.667 1.00 91.25 108 ILE A C 1
ATOM 910 O O . ILE A 1 108 ? -12.245 7.608 24.591 1.00 91.25 108 ILE A O 1
ATOM 914 N N . VAL A 1 109 ? -11.940 9.035 26.308 1.00 94.31 109 VAL A N 1
ATOM 915 C CA . VAL A 1 109 ? -10.690 9.610 25.789 1.00 94.31 109 VAL A CA 1
ATOM 916 C C . VAL A 1 109 ? -9.609 8.535 25.682 1.00 94.31 109 VAL A C 1
ATOM 918 O O . VAL A 1 109 ? -9.057 8.353 24.601 1.00 94.31 109 VAL A O 1
ATOM 921 N N . ALA A 1 110 ? -9.378 7.761 26.747 1.00 94.44 110 ALA A N 1
ATOM 922 C CA . ALA A 1 110 ? -8.378 6.693 26.745 1.00 94.44 110 ALA A CA 1
ATOM 923 C C . ALA A 1 110 ? -8.671 5.612 25.689 1.00 94.44 110 ALA A C 1
ATOM 925 O O . ALA A 1 110 ? -7.759 5.082 25.057 1.00 94.44 110 ALA A O 1
ATOM 926 N N . PHE A 1 111 ? -9.944 5.277 25.464 1.00 95.50 111 PHE A N 1
ATOM 927 C CA . PHE A 1 111 ? -10.323 4.332 24.416 1.00 95.50 111 PHE A CA 1
ATOM 928 C C . PHE A 1 111 ? -10.100 4.909 23.012 1.00 95.50 111 PHE A C 1
ATOM 930 O O . PHE A 1 111 ? -9.614 4.209 22.122 1.00 95.50 111 PHE A O 1
ATOM 937 N N . ARG A 1 112 ? -10.414 6.193 22.807 1.00 95.69 112 ARG A N 1
ATOM 938 C CA . ARG A 1 112 ? -10.177 6.880 21.533 1.00 95.69 112 ARG A CA 1
ATOM 939 C C . ARG A 1 112 ? -8.690 6.944 21.191 1.00 95.69 112 ARG A C 1
ATOM 941 O O . ARG A 1 112 ? -8.343 6.665 20.051 1.00 95.69 112 ARG A O 1
ATOM 948 N N . GLU A 1 113 ? -7.824 7.204 22.167 1.00 97.06 113 GLU A N 1
ATOM 949 C CA . GLU A 1 113 ? -6.366 7.192 21.972 1.00 97.06 113 GLU A CA 1
ATOM 950 C C . GLU A 1 113 ? -5.860 5.832 21.462 1.00 97.06 113 GLU A C 1
ATOM 952 O O . GLU A 1 113 ? -4.981 5.772 20.605 1.00 97.06 113 GLU A O 1
ATOM 957 N N . LYS A 1 114 ? -6.455 4.723 21.918 1.00 97.56 114 LYS A N 1
ATOM 958 C CA . LYS A 1 114 ? -6.126 3.380 21.411 1.00 97.56 114 LYS A CA 1
ATOM 959 C C . LYS A 1 114 ? -6.601 3.158 19.977 1.00 97.56 114 LYS A C 1
ATOM 961 O O . LYS A 1 114 ? -5.886 2.552 19.184 1.00 97.56 114 LYS A O 1
ATOM 966 N N . LEU A 1 115 ? -7.775 3.679 19.618 1.00 97.50 115 LEU A N 1
ATOM 967 C CA . LEU A 1 115 ? -8.234 3.677 18.226 1.00 97.50 115 LEU A CA 1
ATOM 968 C C . LEU A 1 115 ? -7.350 4.553 17.327 1.00 97.50 115 LEU A C 1
ATOM 970 O O . LEU A 1 115 ? -7.117 4.204 16.172 1.00 97.50 115 LEU A O 1
ATOM 974 N N . ASP A 1 116 ? -6.853 5.680 17.838 1.00 97.69 116 ASP A N 1
ATOM 975 C CA . ASP A 1 116 ? -5.882 6.526 17.140 1.00 97.69 116 ASP A CA 1
ATOM 976 C C . ASP A 1 116 ? -4.544 5.793 16.953 1.00 97.69 116 ASP A C 1
ATOM 978 O O . ASP A 1 116 ? -3.932 5.890 15.887 1.00 97.69 116 ASP A O 1
ATOM 982 N N . ALA A 1 117 ? -4.119 4.996 17.937 1.00 97.56 117 ALA A N 1
ATOM 983 C CA . ALA A 1 117 ? -2.941 4.140 17.826 1.00 97.56 117 ALA A CA 1
ATOM 984 C C . ALA A 1 117 ? -3.122 3.030 16.772 1.00 97.56 117 ALA A C 1
ATOM 986 O O . ALA A 1 117 ? -2.230 2.832 15.948 1.00 97.56 117 ALA A O 1
ATOM 987 N N . LEU A 1 118 ? -4.288 2.371 16.724 1.00 97.44 118 LEU A N 1
ATOM 988 C CA . LEU A 1 118 ? -4.620 1.410 15.663 1.00 97.44 118 LEU A CA 1
ATOM 989 C C . LEU A 1 118 ? -4.624 2.080 14.281 1.00 97.44 118 LEU A C 1
ATOM 991 O O . LEU A 1 118 ? -4.018 1.566 13.345 1.00 97.44 118 LEU A O 1
ATOM 995 N N . HIS A 1 119 ? -5.249 3.255 14.153 1.00 97.44 119 HIS A N 1
ATOM 996 C CA . HIS A 1 119 ? -5.224 4.030 12.910 1.00 97.44 119 HIS A CA 1
ATOM 997 C C . HIS A 1 119 ? -3.796 4.378 12.477 1.00 97.44 119 HIS A C 1
ATOM 999 O O . HIS A 1 119 ? -3.474 4.322 11.293 1.00 97.44 119 HIS A O 1
ATOM 1005 N N . SER A 1 120 ? -2.938 4.728 13.437 1.00 96.69 120 SER A N 1
ATOM 1006 C CA . SER A 1 120 ? -1.536 5.061 13.184 1.00 96.69 120 SER A CA 1
ATOM 1007 C C . SER A 1 120 ? -0.742 3.843 12.716 1.00 96.69 120 SER A C 1
ATOM 1009 O O . SER A 1 120 ? 0.056 3.977 11.794 1.00 96.69 120 SER A O 1
ATOM 1011 N N . LEU A 1 121 ? -0.993 2.659 13.288 1.00 96.19 121 LEU A N 1
ATOM 1012 C CA . LEU A 1 121 ? -0.416 1.399 12.810 1.00 96.19 121 LEU A CA 1
ATOM 1013 C C . LEU A 1 121 ? -0.836 1.127 11.359 1.00 96.19 121 LEU A C 1
ATOM 1015 O O . LEU A 1 121 ? 0.021 0.908 10.509 1.00 96.19 121 LEU A O 1
ATOM 1019 N N . LEU A 1 122 ? -2.136 1.202 11.058 1.00 96.12 122 LEU A N 1
ATOM 1020 C CA . LEU A 1 122 ? -2.634 0.999 9.694 1.00 96.12 122 LEU A CA 1
ATOM 1021 C C . LEU A 1 122 ? -2.055 2.044 8.724 1.00 96.12 122 LEU A C 1
ATOM 1023 O O . LEU A 1 122 ? -1.622 1.725 7.628 1.00 96.12 122 LEU A O 1
ATOM 1027 N N . SER A 1 123 ? -1.976 3.308 9.131 1.00 94.88 123 SER A N 1
ATOM 1028 C CA . SER A 1 123 ? -1.406 4.364 8.284 1.00 94.88 123 SER A CA 1
ATOM 1029 C C . SER A 1 123 ? 0.086 4.146 8.014 1.00 94.88 123 SER A C 1
ATOM 1031 O O . SER A 1 123 ? 0.555 4.405 6.910 1.00 94.88 123 SER A O 1
ATOM 1033 N N . LEU A 1 124 ? 0.834 3.660 9.009 1.00 92.69 124 LEU A N 1
ATOM 1034 C CA . LEU A 1 124 ? 2.264 3.372 8.886 1.00 92.69 124 LEU A CA 1
ATOM 1035 C C . LEU A 1 124 ? 2.540 2.216 7.917 1.00 92.69 124 LEU A C 1
ATOM 1037 O O . LEU A 1 124 ? 3.537 2.244 7.200 1.00 92.69 124 LEU A O 1
ATOM 1041 N N . HIS A 1 125 ? 1.657 1.219 7.904 1.00 92.38 125 HIS A N 1
ATOM 1042 C CA . HIS A 1 125 ? 1.755 0.025 7.065 1.00 92.38 125 HIS A CA 1
ATOM 1043 C C . HIS A 1 125 ? 0.898 0.112 5.795 1.00 92.38 125 HIS A C 1
ATOM 1045 O O . HIS A 1 125 ? 0.702 -0.892 5.107 1.00 92.38 125 HIS A O 1
ATOM 1051 N N . ALA A 1 126 ? 0.392 1.304 5.470 1.00 91.06 126 ALA A N 1
ATOM 1052 C CA . ALA A 1 126 ? -0.356 1.529 4.248 1.00 91.06 126 ALA A CA 1
ATOM 1053 C C . ALA A 1 126 ? 0.511 1.175 3.027 1.00 91.06 126 ALA A C 1
ATOM 1055 O O . ALA A 1 126 ? 1.707 1.491 3.005 1.00 91.06 126 ALA A O 1
ATOM 1056 N N . PRO A 1 127 ? -0.063 0.537 1.994 1.00 86.31 127 PRO A N 1
ATOM 1057 C CA . PRO A 1 127 ? 0.692 0.189 0.803 1.00 86.31 127 PRO A CA 1
ATOM 1058 C C . PRO A 1 127 ? 1.205 1.462 0.121 1.00 86.31 127 PRO A C 1
ATOM 1060 O O . PRO A 1 127 ? 0.430 2.326 -0.286 1.00 86.31 127 PRO A O 1
ATOM 1063 N N . GLY A 1 128 ? 2.526 1.583 -0.006 1.00 75.38 128 GLY A N 1
ATOM 1064 C CA . GLY A 1 128 ? 3.141 2.691 -0.729 1.00 75.38 128 GLY A CA 1
ATOM 1065 C C . GLY A 1 128 ? 2.904 2.580 -2.235 1.00 75.38 128 GLY A C 1
ATOM 1066 O O . GLY A 1 128 ? 2.932 1.484 -2.802 1.00 75.38 128 GLY A O 1
ATOM 1067 N N . SER A 1 129 ? 2.737 3.718 -2.910 1.00 70.00 129 SER A N 1
ATOM 1068 C CA . SER A 1 129 ? 2.915 3.780 -4.358 1.00 70.00 129 SER A CA 1
ATOM 1069 C C . SER A 1 129 ? 4.407 3.606 -4.658 1.00 70.00 129 SER A C 1
ATOM 1071 O O . SER A 1 129 ? 5.255 4.386 -4.225 1.00 70.00 129 SER A O 1
ATOM 1073 N N . GLY A 1 130 ? 4.755 2.514 -5.339 1.00 76.06 130 GLY A N 1
ATOM 1074 C CA . GLY A 1 130 ? 6.118 2.309 -5.823 1.00 76.06 130 GLY A CA 1
ATOM 1075 C C . GLY A 1 130 ? 6.485 3.313 -6.920 1.00 76.06 130 GLY A C 1
ATOM 1076 O O . GLY A 1 130 ? 5.707 4.198 -7.275 1.00 76.06 130 GLY A O 1
ATOM 1077 N N . TYR A 1 131 ? 7.646 3.107 -7.541 1.00 81.56 131 TYR A N 1
ATOM 1078 C CA . TYR A 1 131 ? 8.015 3.809 -8.771 1.00 81.56 131 TYR A CA 1
ATOM 1079 C C . TYR A 1 131 ? 8.266 2.805 -9.894 1.00 81.56 131 TYR A C 1
ATOM 1081 O O . TYR A 1 131 ? 8.823 1.734 -9.653 1.00 81.56 131 TYR A O 1
ATOM 1089 N N . THR A 1 132 ? 7.871 3.143 -11.121 1.00 82.25 132 THR A N 1
ATOM 1090 C CA . THR A 1 132 ? 7.967 2.229 -12.268 1.00 82.25 132 THR A CA 1
ATOM 1091 C C . THR A 1 132 ? 8.688 2.837 -13.467 1.00 82.25 132 THR A C 1
ATOM 1093 O O . THR A 1 132 ? 8.827 4.055 -13.618 1.00 82.25 132 THR A O 1
ATOM 1096 N N . ILE A 1 133 ? 9.152 1.959 -14.353 1.00 83.38 133 ILE A N 1
ATOM 1097 C CA . ILE A 1 133 ? 9.639 2.291 -15.688 1.00 83.38 133 ILE A CA 1
ATOM 1098 C C . ILE A 1 133 ? 8.941 1.363 -16.675 1.00 83.38 133 ILE A C 1
ATOM 1100 O O . ILE A 1 1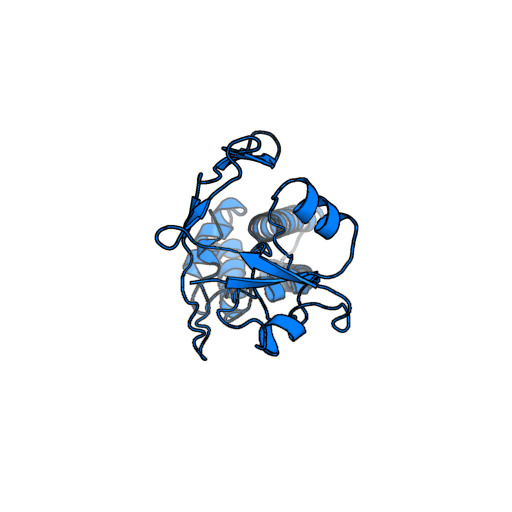33 ? 9.102 0.150 -16.597 1.00 83.38 133 ILE A O 1
ATOM 1104 N N . SER A 1 134 ? 8.240 1.948 -17.645 1.00 81.06 134 SER A N 1
ATOM 1105 C CA . SER A 1 134 ? 7.715 1.213 -18.795 1.00 81.06 134 SER A CA 1
ATOM 1106 C C . SER A 1 134 ? 8.696 1.296 -19.968 1.00 81.06 134 SER A C 1
ATOM 1108 O O . SER A 1 134 ? 9.244 2.365 -20.267 1.00 81.06 134 SER A O 1
ATOM 1110 N N . LEU A 1 135 ? 8.947 0.151 -20.604 1.00 88.44 135 LEU A N 1
ATOM 1111 C CA . LEU A 1 135 ? 9.812 -0.015 -21.771 1.00 88.44 135 LEU A CA 1
ATOM 1112 C C . LEU A 1 135 ? 9.023 -0.740 -22.865 1.00 88.44 135 LEU A C 1
ATOM 1114 O O . LEU A 1 135 ? 8.340 -1.717 -22.578 1.00 88.44 135 LEU A O 1
ATOM 1118 N N . SER A 1 136 ? 9.174 -0.326 -24.123 1.00 90.19 136 SER A N 1
ATOM 1119 C CA . SER A 1 136 ? 8.594 -1.029 -25.274 1.00 90.19 136 SER A CA 1
ATOM 1120 C C . SER A 1 136 ? 9.672 -1.650 -26.155 1.00 90.19 136 SER A C 1
ATOM 1122 O O . SER A 1 136 ? 10.797 -1.159 -26.257 1.00 90.19 136 SER A O 1
ATOM 1124 N N . LYS A 1 137 ? 9.325 -2.739 -26.842 1.00 91.12 137 LYS A N 1
ATOM 1125 C CA . LYS A 1 137 ? 10.162 -3.339 -27.894 1.00 91.12 137 LYS A CA 1
ATOM 1126 C C . LYS A 1 137 ? 10.055 -2.585 -29.221 1.00 91.12 137 LYS A C 1
ATOM 1128 O O . LYS A 1 137 ? 10.862 -2.834 -30.114 1.00 91.12 137 LYS A O 1
ATOM 1133 N N . SER A 1 138 ? 9.087 -1.676 -29.355 1.00 90.00 138 SER A N 1
ATOM 1134 C CA . SER A 1 138 ? 8.864 -0.879 -30.559 1.00 90.00 138 SER A CA 1
ATOM 1135 C C . SER A 1 138 ? 8.817 0.613 -30.240 1.00 90.00 138 SER A C 1
ATOM 1137 O O . SER A 1 138 ? 8.077 1.057 -29.371 1.00 90.00 138 SER A O 1
ATOM 1139 N N . HIS A 1 139 ? 9.566 1.415 -30.996 1.00 87.44 139 HIS A N 1
ATOM 1140 C CA . HIS A 1 139 ? 9.536 2.875 -30.870 1.00 87.44 139 HIS A CA 1
ATOM 1141 C C . HIS A 1 139 ? 8.265 3.511 -31.458 1.00 87.44 139 HIS A C 1
ATOM 1143 O O . HIS A 1 139 ? 8.022 4.698 -31.249 1.00 87.44 139 HIS A O 1
ATOM 1149 N N . THR A 1 140 ? 7.474 2.757 -32.226 1.00 87.00 140 THR A N 1
ATOM 1150 C CA . THR A 1 140 ? 6.199 3.212 -32.807 1.00 87.00 140 THR A CA 1
ATOM 1151 C C . THR A 1 140 ? 4.982 2.771 -31.998 1.00 87.00 140 THR A C 1
ATOM 1153 O O . THR A 1 140 ? 3.854 3.024 -32.412 1.00 87.00 140 THR A O 1
ATOM 1156 N N . ASP A 1 141 ? 5.192 2.101 -30.865 1.00 85.69 141 ASP A N 1
ATOM 1157 C CA . ASP A 1 141 ? 4.123 1.637 -29.990 1.00 85.69 141 ASP A CA 1
ATOM 1158 C C . ASP A 1 141 ? 3.395 2.819 -29.346 1.00 85.69 141 ASP A C 1
ATOM 1160 O O . ASP A 1 141 ? 3.960 3.529 -28.513 1.00 85.69 141 ASP A O 1
ATOM 1164 N N . MET A 1 142 ? 2.140 3.042 -29.737 1.00 80.88 142 MET A N 1
ATOM 1165 C CA . MET A 1 142 ? 1.345 4.162 -29.237 1.00 80.88 142 MET A CA 1
ATOM 1166 C C . MET A 1 142 ? 1.150 4.113 -27.721 1.00 80.88 142 MET A C 1
ATOM 1168 O O . MET A 1 142 ? 1.119 5.181 -27.113 1.00 80.88 142 MET A O 1
ATOM 1172 N N . LEU A 1 143 ? 1.092 2.920 -27.114 1.00 79.75 143 LEU A N 1
ATOM 1173 C CA . LEU A 1 143 ? 0.930 2.783 -25.665 1.00 79.75 143 LEU A CA 1
ATOM 1174 C C . LEU A 1 143 ? 2.133 3.380 -24.928 1.00 79.75 143 LEU A C 1
ATOM 1176 O O . LEU A 1 143 ? 1.968 4.168 -24.000 1.00 79.75 143 LEU A O 1
ATOM 1180 N N . MET A 1 144 ? 3.352 3.130 -25.421 1.00 81.56 144 MET A N 1
ATOM 1181 C CA . MET A 1 144 ? 4.575 3.748 -24.891 1.00 81.56 144 MET A CA 1
ATOM 1182 C C . MET A 1 144 ? 4.498 5.284 -24.908 1.00 81.56 144 MET A C 1
ATOM 1184 O O . MET A 1 144 ? 4.941 5.941 -23.965 1.00 81.56 144 MET A O 1
ATOM 1188 N N . TRP A 1 145 ? 3.950 5.861 -25.980 1.00 76.88 145 TRP A N 1
ATOM 1189 C CA . TRP A 1 145 ? 3.804 7.310 -26.126 1.00 76.88 145 TRP A CA 1
ATOM 1190 C C . TRP A 1 145 ? 2.671 7.877 -25.267 1.00 76.88 145 TRP A C 1
ATOM 1192 O O . TRP A 1 145 ? 2.758 9.035 -24.859 1.00 76.88 145 TRP A O 1
ATOM 1202 N N . SER A 1 146 ? 1.629 7.092 -24.985 1.00 72.25 146 SER A N 1
ATOM 1203 C CA . SER A 1 146 ? 0.446 7.505 -24.227 1.00 72.25 146 SER A CA 1
ATOM 1204 C C . SER A 1 146 ? 0.532 7.252 -22.724 1.00 72.25 146 SER A C 1
ATOM 1206 O O . SER A 1 146 ? -0.431 7.564 -22.038 1.00 72.25 146 SER A O 1
ATOM 1208 N N . HIS A 1 147 ? 1.633 6.718 -22.187 1.00 64.94 147 HIS A N 1
ATOM 1209 C CA . HIS A 1 147 ? 1.756 6.455 -20.742 1.00 64.94 147 HIS A CA 1
ATOM 1210 C C . HIS A 1 147 ? 2.008 7.707 -19.878 1.00 64.94 147 HIS A C 1
ATOM 1212 O O . HIS A 1 147 ? 1.822 7.642 -18.667 1.00 64.94 147 HIS A O 1
ATOM 1218 N N . TYR A 1 148 ? 2.419 8.841 -20.460 1.00 64.06 148 TYR A N 1
ATOM 1219 C CA . TYR A 1 148 ? 2.853 10.025 -19.701 1.00 64.06 148 TYR A CA 1
ATOM 1220 C C . TYR A 1 148 ? 2.117 11.318 -20.100 1.00 64.06 148 TYR A C 1
ATOM 1222 O O . TYR A 1 148 ? 1.840 11.554 -21.280 1.00 64.06 148 TYR A O 1
ATOM 1230 N N . ALA A 1 149 ? 1.854 12.192 -19.122 1.00 58.06 149 ALA A N 1
ATOM 1231 C CA . ALA A 1 149 ? 0.901 13.315 -19.193 1.00 58.06 149 ALA A CA 1
ATOM 1232 C C . ALA A 1 149 ? 1.396 14.574 -19.930 1.00 58.06 149 ALA A C 1
ATOM 1234 O O . ALA A 1 149 ? 1.146 15.698 -19.505 1.00 58.06 149 ALA A O 1
ATOM 1235 N N . SER A 1 150 ? 2.143 14.415 -21.024 1.00 65.81 150 SER A N 1
ATOM 1236 C CA . SER A 1 150 ? 2.861 15.527 -21.671 1.00 65.81 150 SER A CA 1
ATOM 1237 C C . SER A 1 150 ? 2.529 15.700 -23.157 1.00 65.81 150 SER A C 1
ATOM 1239 O O . SER A 1 150 ? 3.364 16.202 -23.907 1.00 65.81 150 SER A O 1
ATOM 1241 N N . SER A 1 151 ? 1.350 15.254 -23.605 1.00 67.69 151 SER A N 1
ATOM 1242 C CA . SER A 1 151 ? 0.853 15.464 -24.981 1.00 67.69 151 SER A CA 1
ATOM 1243 C C . SER A 1 151 ? 1.842 15.072 -26.094 1.00 67.69 151 SER A C 1
ATOM 1245 O O . SER A 1 151 ? 1.857 15.677 -27.161 1.00 67.69 151 SER A O 1
ATOM 1247 N N . HIS A 1 152 ? 2.684 14.064 -25.845 1.00 68.31 152 HIS A N 1
ATOM 1248 C CA . HIS A 1 152 ? 3.724 13.574 -26.761 1.00 68.31 152 HIS A CA 1
ATOM 1249 C C . HIS A 1 152 ? 4.827 14.583 -27.150 1.00 68.31 152 HIS A C 1
ATOM 1251 O O . HIS A 1 152 ? 5.566 14.334 -28.098 1.00 68.31 152 HIS A O 1
ATOM 1257 N N . GLU A 1 153 ? 5.019 15.674 -26.403 1.00 78.81 153 GLU A N 1
ATOM 1258 C CA . GLU A 1 153 ? 6.081 16.673 -26.658 1.00 78.81 153 GLU A CA 1
ATOM 1259 C C . GLU A 1 153 ? 7.479 16.246 -26.161 1.00 78.81 153 GLU A C 1
ATOM 1261 O O . GLU A 1 153 ? 8.432 17.027 -26.120 1.00 78.81 153 GLU A O 1
ATOM 1266 N N . GLY A 1 154 ? 7.602 14.999 -25.719 1.00 82.56 154 GLY A N 1
ATOM 1267 C CA . GLY A 1 154 ? 8.839 14.407 -25.241 1.00 82.56 154 GLY A CA 1
ATOM 1268 C C . GLY A 1 154 ? 9.718 13.814 -26.340 1.00 82.56 154 GLY A C 1
ATOM 1269 O O . GLY A 1 154 ? 9.593 14.102 -27.528 1.00 82.56 154 GLY A O 1
ATOM 1270 N N . TYR A 1 155 ? 10.627 12.940 -25.925 1.00 85.38 155 TYR A N 1
ATOM 1271 C CA . TYR A 1 155 ? 11.538 12.228 -26.816 1.00 85.38 155 TYR A CA 1
ATOM 1272 C C . TYR A 1 155 ? 11.615 10.743 -26.470 1.00 85.38 155 TYR A C 1
ATOM 1274 O O . TYR A 1 155 ? 11.297 10.314 -25.357 1.00 85.38 155 TYR A O 1
ATOM 1282 N N . CYS A 1 156 ? 12.058 9.954 -27.450 1.00 87.56 156 CYS A N 1
ATOM 1283 C CA . CYS A 1 156 ? 12.282 8.526 -27.294 1.00 87.56 156 CYS A CA 1
ATOM 1284 C C . CYS A 1 156 ? 13.738 8.263 -26.904 1.00 87.56 156 CYS A C 1
ATOM 1286 O O . CYS A 1 156 ? 14.661 8.546 -27.668 1.00 87.56 156 CYS A O 1
ATOM 1288 N N . LEU A 1 157 ? 13.936 7.669 -25.732 1.00 88.94 157 LEU A N 1
ATOM 1289 C CA . LEU A 1 157 ? 15.208 7.090 -25.326 1.00 88.94 157 LEU A CA 1
ATOM 1290 C C . LEU A 1 157 ? 15.324 5.671 -25.870 1.00 88.94 157 LEU A C 1
ATOM 1292 O O . LEU A 1 157 ? 14.349 4.918 -25.887 1.00 88.94 157 LEU A O 1
ATOM 1296 N N . VAL A 1 158 ? 16.529 5.317 -26.309 1.00 91.44 158 VAL A N 1
ATOM 1297 C CA . VAL A 1 158 ? 16.848 3.992 -26.840 1.00 91.44 158 VAL A CA 1
ATOM 1298 C C . VAL A 1 158 ? 17.883 3.354 -25.935 1.00 91.44 158 VAL A C 1
ATOM 1300 O O . VAL A 1 158 ? 18.989 3.869 -25.782 1.00 91.44 158 VAL A O 1
ATOM 1303 N N . TYR A 1 159 ? 17.535 2.208 -25.367 1.00 90.31 159 TYR A N 1
ATOM 1304 C CA . TYR A 1 159 ? 18.437 1.415 -24.552 1.00 90.31 159 TYR A CA 1
ATOM 1305 C C . TYR A 1 159 ? 18.802 0.128 -25.277 1.00 90.31 159 TYR A C 1
ATOM 1307 O O . TYR A 1 159 ? 18.009 -0.456 -26.021 1.00 90.31 159 TYR A O 1
ATOM 1315 N N . ARG A 1 160 ? 20.027 -0.333 -25.030 1.00 92.12 160 ARG A N 1
ATOM 1316 C CA . ARG A 1 160 ? 20.535 -1.609 -25.524 1.00 92.12 160 ARG A CA 1
ATOM 1317 C C . ARG A 1 160 ? 20.784 -2.534 -24.334 1.00 92.12 160 ARG A C 1
ATOM 1319 O O . ARG A 1 160 ? 21.827 -2.405 -23.693 1.00 92.12 160 ARG A O 1
ATOM 1326 N N . PRO A 1 161 ? 19.859 -3.460 -24.046 1.00 92.25 161 PRO A N 1
ATOM 1327 C CA . PRO A 1 161 ? 20.090 -4.504 -23.061 1.00 92.25 161 PRO A CA 1
ATOM 1328 C C . PRO A 1 161 ? 21.289 -5.365 -23.455 1.00 92.25 161 PRO A C 1
ATOM 1330 O O . PRO A 1 161 ? 21.462 -5.698 -24.631 1.00 92.25 161 PRO A O 1
ATOM 1333 N N . ILE A 1 162 ? 22.101 -5.737 -22.472 1.00 93.00 162 ILE A N 1
ATOM 1334 C CA . ILE A 1 162 ? 23.229 -6.657 -22.622 1.00 93.00 162 ILE A CA 1
ATOM 1335 C C . ILE A 1 162 ? 22.858 -7.911 -21.833 1.00 93.00 162 ILE A C 1
ATOM 1337 O O . ILE A 1 162 ? 22.552 -7.827 -20.647 1.00 93.00 162 ILE A O 1
ATOM 1341 N N . ASP A 1 163 ? 22.784 -9.054 -22.515 1.00 92.88 163 ASP A N 1
ATOM 1342 C CA . ASP A 1 163 ? 22.369 -10.342 -21.939 1.00 92.88 163 ASP A CA 1
ATOM 1343 C C . ASP A 1 163 ? 21.014 -10.305 -21.201 1.00 92.88 163 ASP A C 1
ATOM 1345 O O . ASP A 1 163 ? 20.804 -11.008 -20.217 1.00 92.88 163 ASP A O 1
ATOM 1349 N N . GLY A 1 164 ? 20.083 -9.463 -21.667 1.00 91.62 164 GLY A N 1
ATOM 1350 C CA . GLY A 1 164 ? 18.761 -9.283 -21.048 1.00 91.62 164 GLY A CA 1
ATOM 1351 C C . GLY A 1 164 ? 18.746 -8.352 -19.831 1.00 91.62 164 GLY A C 1
ATOM 1352 O O . GLY A 1 164 ? 17.716 -8.216 -19.178 1.00 91.62 164 GLY A O 1
ATOM 1353 N N . TYR A 1 165 ? 19.862 -7.686 -19.535 1.00 93.12 165 TYR A N 1
ATOM 1354 C CA . TYR A 1 165 ? 19.976 -6.747 -18.427 1.00 93.12 165 TYR A CA 1
ATOM 1355 C C . TYR A 1 165 ? 20.273 -5.334 -18.912 1.00 93.12 165 TYR A C 1
ATOM 1357 O O . TYR A 1 165 ? 20.944 -5.113 -19.924 1.00 93.12 165 TYR A O 1
ATOM 1365 N N . LEU A 1 166 ? 19.827 -4.368 -18.124 1.00 89.94 166 LEU A N 1
ATOM 1366 C CA . LEU A 1 166 ? 20.330 -3.010 -18.165 1.00 89.94 166 LEU A CA 1
ATOM 1367 C C . LEU A 1 166 ? 21.263 -2.792 -16.971 1.00 89.94 166 LEU A C 1
ATOM 1369 O O . LEU A 1 166 ? 20.950 -3.179 -15.846 1.00 89.94 166 LEU A O 1
ATOM 1373 N N . TYR A 1 167 ? 22.421 -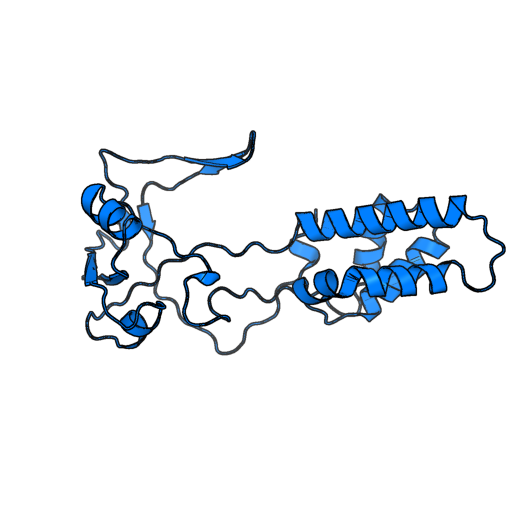2.191 -17.216 1.00 89.44 167 TYR A N 1
ATOM 1374 C CA . TYR A 1 167 ? 23.472 -2.022 -16.215 1.00 89.44 167 TYR A CA 1
ATOM 1375 C C . TYR A 1 167 ? 23.478 -0.595 -15.684 1.00 89.44 167 TYR A C 1
ATOM 1377 O O . TYR A 1 167 ? 23.178 0.345 -16.423 1.00 89.44 167 TYR A O 1
ATOM 1385 N N . GLN A 1 168 ? 23.864 -0.435 -14.419 1.00 87.38 168 GLN A N 1
ATOM 1386 C CA . GLN A 1 168 ? 24.207 0.884 -13.901 1.00 87.38 168 GLN A CA 1
ATOM 1387 C C . GLN A 1 168 ? 25.412 1.468 -14.657 1.00 87.38 168 GLN A C 1
ATOM 1389 O O . GLN A 1 168 ? 26.282 0.732 -15.131 1.00 87.38 168 GLN A O 1
ATOM 1394 N N . CYS A 1 169 ? 25.488 2.798 -14.727 1.00 84.69 169 CYS A N 1
ATOM 1395 C CA . CYS A 1 169 ? 26.670 3.491 -15.232 1.00 84.69 169 CYS A CA 1
ATOM 1396 C C . CYS A 1 169 ? 27.893 3.146 -14.350 1.00 84.69 169 CYS A C 1
ATOM 1398 O O . CYS A 1 169 ? 27.832 3.389 -13.141 1.00 84.69 169 CYS A O 1
ATOM 1400 N N . PRO A 1 170 ? 29.003 2.620 -14.909 1.00 84.81 170 PRO A N 1
ATOM 1401 C CA . PRO A 1 170 ? 30.176 2.224 -14.123 1.00 84.81 170 PRO A CA 1
ATOM 1402 C C . PRO A 1 170 ? 30.763 3.356 -13.270 1.00 84.81 170 PRO A C 1
ATOM 1404 O O . PRO A 1 170 ? 31.158 3.122 -12.129 1.00 84.81 170 PRO A O 1
ATOM 1407 N N . ASP A 1 171 ? 30.758 4.584 -13.795 1.00 85.81 171 ASP A N 1
ATOM 1408 C CA . ASP A 1 171 ? 31.352 5.758 -13.143 1.00 85.81 171 ASP A CA 1
ATOM 1409 C C . ASP A 1 171 ? 30.440 6.388 -12.078 1.00 85.81 171 ASP A C 1
ATOM 1411 O O . ASP A 1 171 ? 30.879 7.229 -11.296 1.00 85.81 171 ASP A O 1
ATOM 1415 N N . ARG A 1 172 ? 29.149 6.028 -12.067 1.00 83.06 172 ARG A N 1
ATOM 1416 C CA . ARG A 1 172 ? 28.111 6.666 -11.235 1.00 83.06 172 ARG A CA 1
ATOM 1417 C C . ARG A 1 172 ? 27.197 5.655 -10.547 1.00 83.06 172 ARG A C 1
ATOM 1419 O O . ARG A 1 172 ? 26.041 5.954 -10.251 1.00 83.06 172 ARG A O 1
ATOM 1426 N N . LYS A 1 173 ? 27.711 4.451 -10.299 1.00 85.94 173 LYS A N 1
ATOM 1427 C CA . LYS A 1 173 ? 26.958 3.395 -9.626 1.00 85.94 173 LYS A CA 1
ATOM 1428 C C . LYS A 1 173 ? 26.532 3.820 -8.218 1.00 85.94 173 LYS A C 1
ATOM 1430 O O . LYS A 1 173 ? 27.270 4.497 -7.500 1.00 85.94 173 LYS A O 1
ATOM 1435 N N . LYS A 1 174 ? 25.354 3.362 -7.813 1.00 85.81 174 LYS A N 1
ATOM 1436 C CA . LYS A 1 174 ? 24.875 3.399 -6.435 1.00 85.81 174 LYS A CA 1
ATOM 1437 C C . LYS A 1 174 ? 24.611 1.975 -5.985 1.00 85.81 174 LYS A C 1
ATOM 1439 O O . LYS A 1 174 ? 23.864 1.247 -6.629 1.00 85.81 174 LYS A O 1
ATOM 1444 N N . ASP A 1 175 ? 25.220 1.609 -4.867 1.00 88.88 175 ASP A N 1
ATOM 1445 C CA . ASP A 1 175 ? 25.031 0.293 -4.255 1.00 88.88 175 ASP A CA 1
ATOM 1446 C C . ASP A 1 175 ? 23.863 0.322 -3.234 1.00 88.88 175 ASP A C 1
ATOM 1448 O O . ASP A 1 175 ? 23.336 -0.723 -2.854 1.00 88.88 175 ASP A O 1
ATOM 1452 N N . SER A 1 176 ? 23.416 1.515 -2.812 1.00 88.88 176 SER A N 1
ATOM 1453 C CA . SER A 1 176 ? 22.253 1.706 -1.932 1.00 88.88 176 SER A CA 1
ATOM 1454 C C . SER A 1 176 ? 21.618 3.102 -2.048 1.00 88.88 176 SER A C 1
ATOM 1456 O O . SER A 1 176 ? 22.212 4.024 -2.619 1.00 88.88 176 SER A O 1
ATOM 1458 N N . LEU A 1 177 ? 20.404 3.241 -1.508 1.00 84.00 177 LEU A N 1
ATOM 1459 C CA . LEU A 1 177 ? 19.681 4.496 -1.303 1.00 84.00 177 LEU A CA 1
ATOM 1460 C C . LEU A 1 177 ? 19.245 4.602 0.160 1.00 84.00 177 LEU A C 1
ATOM 1462 O O . LEU A 1 177 ? 18.613 3.678 0.670 1.00 84.00 177 LEU A O 1
ATOM 1466 N N . ASP A 1 178 ? 19.519 5.730 0.807 1.00 83.12 178 ASP A N 1
ATOM 1467 C CA . ASP A 1 178 ? 18.936 6.035 2.113 1.00 83.12 178 ASP A CA 1
ATOM 1468 C C . ASP A 1 178 ? 17.451 6.367 1.924 1.00 83.12 178 ASP A C 1
ATOM 1470 O O . ASP A 1 178 ? 17.105 7.339 1.250 1.00 83.12 178 ASP A O 1
ATOM 1474 N N . VAL A 1 179 ? 16.575 5.528 2.478 1.00 75.69 179 VAL A N 1
ATOM 1475 C CA . VAL A 1 179 ? 15.114 5.688 2.367 1.00 75.69 179 VAL A CA 1
ATOM 1476 C C . VAL A 1 179 ? 14.536 6.426 3.573 1.00 75.69 179 VAL A C 1
ATOM 1478 O O . VAL A 1 179 ? 13.557 7.154 3.441 1.00 75.69 179 VAL A O 1
ATOM 1481 N N . SER A 1 180 ? 15.155 6.278 4.746 1.00 77.12 180 SER A N 1
ATOM 1482 C CA . SER A 1 180 ? 14.812 7.018 5.962 1.00 77.12 180 SER A CA 1
ATOM 1483 C C . SER A 1 180 ? 15.991 7.021 6.938 1.00 77.12 180 SER A C 1
ATOM 1485 O O . SER A 1 180 ? 17.043 6.431 6.680 1.00 77.12 180 SER A O 1
ATOM 1487 N N . GLN A 1 181 ? 15.844 7.698 8.078 1.00 80.94 181 GLN A N 1
ATOM 1488 C CA . GLN A 1 181 ? 16.887 7.723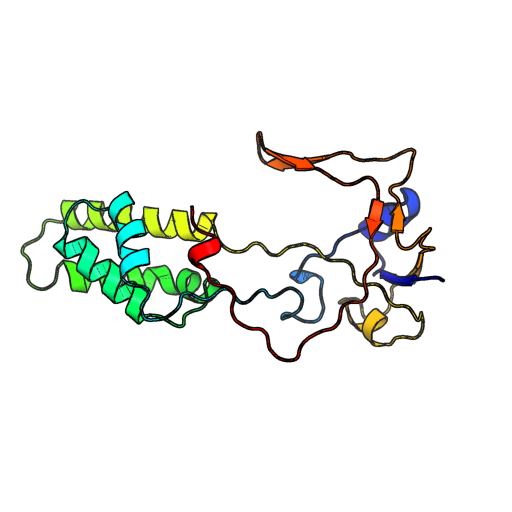 9.098 1.00 80.94 181 GLN A CA 1
ATOM 1489 C C . GLN A 1 181 ? 17.196 6.294 9.580 1.00 80.94 181 GLN A C 1
ATOM 1491 O O . GLN A 1 181 ? 16.348 5.627 10.169 1.00 80.94 181 GLN A O 1
ATOM 1496 N N . GLY A 1 182 ? 18.417 5.825 9.309 1.00 79.62 182 GLY A N 1
ATOM 1497 C CA . GLY A 1 182 ? 18.886 4.494 9.704 1.00 79.62 182 GLY A CA 1
ATOM 1498 C C . GLY A 1 182 ? 18.431 3.336 8.809 1.00 79.62 182 GLY A C 1
ATOM 1499 O O . GLY A 1 182 ? 18.794 2.201 9.104 1.00 79.62 182 GLY A O 1
ATOM 1500 N N . HIS A 1 183 ? 17.695 3.596 7.723 1.00 76.75 183 HIS A N 1
ATOM 1501 C CA . HIS A 1 183 ? 17.252 2.564 6.784 1.00 76.75 183 HIS A CA 1
ATOM 1502 C C . HIS A 1 183 ? 17.760 2.860 5.375 1.00 76.75 183 HIS A C 1
ATOM 1504 O O . HIS A 1 183 ? 17.554 3.953 4.839 1.00 76.75 183 HIS A O 1
ATOM 1510 N N . SER A 1 184 ? 18.368 1.855 4.750 1.00 85.50 184 SER A N 1
ATOM 1511 C CA . SER A 1 184 ? 18.813 1.916 3.363 1.00 85.50 184 SER A CA 1
ATOM 1512 C C . SER A 1 184 ? 18.277 0.733 2.562 1.00 85.50 184 SER A C 1
ATOM 1514 O O . SER A 1 184 ? 18.112 -0.376 3.071 1.00 85.50 184 SER A O 1
ATOM 1516 N N . CYS A 1 185 ? 17.978 0.983 1.293 1.00 81.38 185 CYS A N 1
ATOM 1517 C CA . CYS A 1 185 ? 17.603 -0.037 0.325 1.00 81.38 185 CYS A CA 1
ATOM 1518 C C . CYS A 1 185 ? 18.811 -0.336 -0.563 1.00 81.38 185 CYS A C 1
ATOM 1520 O O . CYS A 1 185 ? 19.455 0.589 -1.063 1.00 81.38 185 CYS A O 1
ATOM 1522 N N . SER A 1 186 ? 19.143 -1.612 -0.758 1.00 87.44 186 SER A N 1
ATOM 1523 C CA . SER A 1 186 ? 20.220 -2.005 -1.664 1.00 87.44 186 SER A CA 1
ATOM 1524 C C . SER A 1 186 ? 19.786 -1.838 -3.119 1.00 87.44 186 SER A C 1
ATOM 1526 O O . SER A 1 186 ? 18.656 -2.141 -3.495 1.00 87.44 186 SER A O 1
ATOM 1528 N N . ILE A 1 187 ? 20.703 -1.364 -3.959 1.00 86.00 187 ILE A N 1
ATOM 1529 C CA . ILE A 1 187 ? 20.470 -1.228 -5.395 1.00 86.00 187 ILE A CA 1
ATOM 1530 C C . ILE A 1 187 ? 21.372 -2.225 -6.117 1.00 86.00 187 ILE A C 1
ATOM 1532 O O . ILE A 1 187 ? 22.595 -2.194 -5.993 1.00 86.00 187 ILE A O 1
ATOM 1536 N N . GLY A 1 188 ? 20.761 -3.119 -6.895 1.00 87.00 188 GLY A N 1
ATOM 1537 C CA . GLY A 1 188 ? 21.495 -4.095 -7.694 1.00 87.00 188 GLY A CA 1
ATOM 1538 C C . GLY A 1 188 ? 22.311 -3.432 -8.816 1.00 87.00 188 GLY A C 1
ATOM 1539 O O . GLY A 1 188 ? 21.874 -2.435 -9.389 1.00 87.00 188 GLY A O 1
ATOM 1540 N N . PRO A 1 189 ? 23.473 -3.986 -9.209 1.00 88.44 189 PRO A N 1
ATOM 1541 C CA . PRO A 1 189 ? 24.338 -3.398 -10.244 1.00 88.44 189 PRO A CA 1
ATOM 1542 C C . PRO A 1 189 ? 23.746 -3.486 -11.662 1.00 88.44 189 PRO A C 1
ATOM 1544 O O . PRO A 1 189 ? 24.230 -2.838 -12.593 1.00 88.44 189 PRO A O 1
ATOM 1547 N N . LYS A 1 190 ? 22.719 -4.322 -11.836 1.00 91.19 190 LYS A N 1
ATOM 1548 C CA . LYS A 1 190 ? 22.014 -4.557 -13.091 1.00 91.19 190 LYS A CA 1
ATOM 1549 C C . LYS A 1 190 ? 20.557 -4.913 -12.819 1.00 91.19 190 LYS A C 1
ATOM 1551 O O . LYS A 1 190 ? 20.247 -5.514 -11.792 1.00 91.19 190 LYS A O 1
ATOM 1556 N N . PHE A 1 191 ? 19.701 -4.609 -13.779 1.00 89.12 191 PHE A N 1
ATOM 1557 C CA . PHE A 1 191 ? 18.260 -4.802 -13.710 1.00 89.12 191 PHE A CA 1
ATOM 1558 C C . PHE A 1 191 ? 17.839 -5.683 -14.873 1.00 89.12 191 PHE A C 1
ATOM 1560 O O . PHE A 1 191 ? 18.192 -5.408 -16.022 1.00 89.12 191 PHE A O 1
ATOM 1567 N N . LYS A 1 192 ? 17.155 -6.783 -14.569 1.00 91.44 192 LYS A N 1
ATOM 1568 C C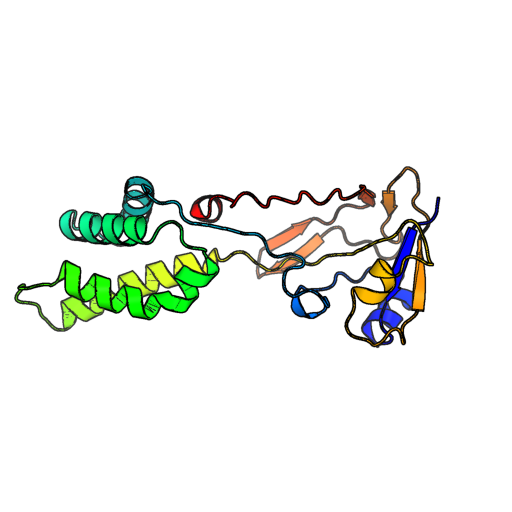A . LYS A 1 192 ? 16.673 -7.708 -15.590 1.00 91.44 192 LYS A CA 1
ATOM 1569 C C . LYS A 1 192 ? 15.507 -7.058 -16.323 1.00 91.44 192 LYS A C 1
ATOM 1571 O O . LYS A 1 192 ? 14.639 -6.475 -15.683 1.00 91.44 192 LYS A O 1
ATOM 1576 N N . ILE A 1 193 ? 15.502 -7.150 -17.647 1.00 89.50 193 ILE A N 1
ATOM 1577 C CA . ILE A 1 193 ? 14.319 -6.816 -18.434 1.00 89.50 193 ILE A CA 1
ATOM 1578 C C . ILE A 1 193 ? 13.480 -8.074 -18.552 1.00 89.50 193 ILE A C 1
ATOM 1580 O O . ILE A 1 193 ? 13.972 -9.123 -18.974 1.00 89.50 193 ILE A O 1
ATOM 1584 N N . GLU A 1 194 ? 12.216 -7.942 -18.189 1.00 88.12 194 GLU A N 1
ATOM 1585 C CA . GLU A 1 194 ? 11.232 -9.006 -18.261 1.00 88.12 194 GLU A CA 1
ATOM 1586 C C . GLU A 1 194 ? 10.025 -8.499 -19.039 1.00 88.12 194 GLU A C 1
ATOM 1588 O O . GLU A 1 194 ? 9.680 -7.317 -18.977 1.00 88.12 194 GLU A O 1
ATOM 1593 N N . ASP A 1 195 ? 9.422 -9.394 -19.814 1.00 86.81 195 ASP A N 1
ATOM 1594 C CA . ASP A 1 195 ? 8.159 -9.097 -20.468 1.00 86.81 195 ASP A CA 1
ATOM 1595 C C . ASP A 1 195 ? 7.058 -9.136 -19.412 1.00 86.81 195 ASP A C 1
ATOM 1597 O O . ASP A 1 195 ? 6.905 -10.128 -18.698 1.00 86.81 195 ASP A O 1
ATOM 1601 N N . ILE A 1 196 ? 6.308 -8.043 -19.309 1.00 78.50 196 ILE A N 1
ATOM 1602 C CA . ILE A 1 196 ? 5.153 -7.966 -18.423 1.00 78.50 196 ILE A CA 1
ATOM 1603 C C . ILE A 1 196 ? 3.943 -8.456 -19.210 1.00 78.50 196 ILE A C 1
ATOM 1605 O O . ILE A 1 196 ? 3.579 -7.887 -20.240 1.00 78.50 196 ILE A O 1
ATOM 1609 N N . HIS A 1 197 ? 3.334 -9.526 -18.714 1.00 78.44 197 HIS A N 1
ATOM 1610 C CA . HIS A 1 197 ? 2.035 -9.992 -19.167 1.00 78.44 197 HIS A CA 1
ATOM 1611 C C . HIS A 1 197 ? 1.007 -9.530 -18.145 1.00 78.44 197 HIS A C 1
ATOM 1613 O O . HIS A 1 197 ? 1.037 -9.970 -16.998 1.00 78.44 197 HIS A O 1
ATOM 1619 N N . TYR A 1 198 ? 0.147 -8.604 -18.556 1.00 70.25 198 TYR A N 1
ATOM 1620 C CA . TYR A 1 198 ? -0.987 -8.195 -17.743 1.00 70.25 198 TYR A CA 1
ATOM 1621 C C . TYR A 1 198 ? -2.018 -9.321 -17.756 1.00 70.25 198 TYR A C 1
ATOM 1623 O O . TYR A 1 198 ? -2.356 -9.830 -18.826 1.00 70.25 198 TYR A O 1
ATOM 1631 N N . ASP A 1 199 ? -2.463 -9.722 -16.571 1.00 67.38 199 ASP A N 1
ATOM 1632 C CA . ASP A 1 199 ? -3.634 -10.576 -16.416 1.00 67.38 199 ASP A CA 1
ATOM 1633 C C . ASP A 1 199 ? -4.872 -9.680 -16.278 1.00 67.38 199 ASP A C 1
ATOM 1635 O O . ASP A 1 199 ? -4.803 -8.604 -15.679 1.00 67.38 199 ASP A O 1
ATOM 1639 N N . ASP A 1 200 ? -6.000 -10.122 -16.826 1.00 65.25 200 ASP A N 1
ATOM 1640 C CA . ASP A 1 200 ? -7.267 -9.385 -16.768 1.00 65.25 200 ASP A CA 1
ATOM 1641 C C . ASP A 1 200 ? -7.910 -9.474 -15.368 1.00 65.25 200 ASP A C 1
ATOM 1643 O O . ASP A 1 200 ? -8.881 -8.771 -15.075 1.00 65.25 200 ASP A O 1
ATOM 1647 N N . GLN A 1 201 ? -7.381 -10.335 -14.488 1.00 61.66 201 GLN A N 1
ATOM 1648 C CA . GLN A 1 201 ? -7.850 -10.511 -13.116 1.00 61.66 201 GLN A CA 1
ATOM 1649 C C . GLN A 1 201 ? -6.769 -10.146 -12.095 1.00 61.66 201 GLN A C 1
ATOM 1651 O O . GLN A 1 201 ? -5.804 -10.872 -11.876 1.00 61.66 201 GLN A O 1
ATOM 1656 N N . LEU A 1 202 ? -6.979 -9.021 -11.412 1.00 69.88 202 LEU A N 1
ATOM 1657 C CA . LEU A 1 202 ? -6.257 -8.685 -10.190 1.00 69.88 202 LEU A CA 1
ATOM 1658 C C . LEU A 1 202 ? -6.943 -9.388 -9.016 1.00 69.88 202 LEU A C 1
ATOM 1660 O O . LEU A 1 202 ? -7.929 -8.884 -8.471 1.00 69.88 202 LEU A O 1
ATOM 1664 N N . GLU A 1 203 ? -6.433 -10.558 -8.632 1.00 79.75 203 GLU A N 1
ATOM 1665 C CA . GLU A 1 203 ? -6.754 -11.121 -7.322 1.00 79.75 203 GLU A CA 1
ATOM 1666 C C . GLU A 1 203 ? -6.294 -10.142 -6.237 1.00 79.75 203 GLU A C 1
ATOM 1668 O O . GLU A 1 203 ? -5.204 -9.565 -6.309 1.00 79.75 203 GLU A O 1
ATOM 1673 N N . ALA A 1 204 ? -7.151 -9.913 -5.245 1.00 86.75 204 ALA A N 1
ATOM 1674 C CA . ALA A 1 204 ? -6.791 -9.047 -4.141 1.00 86.75 204 ALA A CA 1
ATOM 1675 C C . ALA A 1 204 ? -5.694 -9.705 -3.301 1.00 86.75 204 ALA A C 1
ATOM 1677 O O . ALA A 1 204 ? -5.778 -10.878 -2.939 1.00 86.75 204 ALA A O 1
ATOM 1678 N N . ILE A 1 205 ? -4.667 -8.926 -2.986 1.00 91.00 205 ILE A N 1
ATOM 1679 C CA . ILE A 1 205 ? -3.606 -9.331 -2.076 1.00 91.00 205 ILE A CA 1
ATOM 1680 C C . ILE A 1 205 ? -4.149 -9.178 -0.657 1.00 91.00 205 ILE A C 1
ATOM 1682 O O . ILE A 1 205 ? -4.761 -8.158 -0.328 1.00 91.00 205 ILE A O 1
ATOM 1686 N N . ASP A 1 206 ? -3.907 -10.174 0.189 1.00 93.62 206 ASP A N 1
ATOM 1687 C CA . ASP A 1 206 ? -4.284 -10.109 1.597 1.00 93.62 206 ASP A CA 1
ATOM 1688 C C . ASP A 1 206 ? -3.588 -8.922 2.286 1.00 93.62 206 ASP A C 1
ATOM 1690 O O . ASP A 1 206 ? -2.362 -8.888 2.437 1.00 93.62 206 ASP A O 1
ATOM 1694 N N . ALA A 1 207 ? -4.386 -7.941 2.709 1.00 95.56 207 ALA A N 1
ATOM 1695 C CA . ALA A 1 207 ? -3.936 -6.735 3.392 1.00 95.56 207 ALA A CA 1
ATOM 1696 C C . ALA A 1 207 ? -3.241 -7.003 4.737 1.00 95.56 207 ALA A C 1
ATOM 1698 O O . ALA A 1 207 ? -2.424 -6.183 5.163 1.00 95.56 207 ALA A O 1
ATOM 1699 N N . PHE A 1 208 ? -3.511 -8.134 5.398 1.00 95.44 208 PHE A N 1
ATOM 1700 C CA . PHE A 1 208 ? -2.855 -8.479 6.660 1.00 95.44 208 PHE A CA 1
ATOM 1701 C C . PHE A 1 208 ? -1.361 -8.755 6.482 1.00 95.44 208 PHE A C 1
ATOM 1703 O O . PHE A 1 208 ? -0.599 -8.560 7.422 1.00 95.44 208 PHE A O 1
ATOM 1710 N N . THR A 1 209 ? -0.913 -9.109 5.271 1.00 93.75 209 THR A N 1
ATOM 1711 C CA . THR A 1 209 ? 0.514 -9.329 4.968 1.00 93.75 209 THR A CA 1
ATOM 1712 C C . THR A 1 209 ? 1.377 -8.067 5.092 1.00 93.75 209 THR A C 1
ATOM 1714 O O . THR A 1 209 ? 2.601 -8.166 5.154 1.00 93.75 209 THR A O 1
ATOM 1717 N N . LEU A 1 210 ? 0.754 -6.883 5.126 1.00 91.81 210 LEU A N 1
ATOM 1718 C CA . LEU A 1 210 ? 1.432 -5.601 5.336 1.00 91.81 210 LEU A CA 1
ATOM 1719 C C . LEU A 1 210 ? 1.673 -5.290 6.817 1.00 91.81 210 LEU A C 1
ATOM 1721 O O . LEU A 1 210 ? 2.507 -4.438 7.134 1.00 91.81 210 LEU A O 1
ATOM 1725 N N . LEU A 1 211 ? 0.923 -5.934 7.712 1.00 91.62 211 LEU A N 1
ATOM 1726 C CA . LEU A 1 211 ? 0.974 -5.701 9.150 1.00 91.62 211 LEU A CA 1
ATOM 1727 C C . LEU A 1 211 ? 2.049 -6.592 9.804 1.00 91.62 211 LEU A C 1
ATOM 1729 O O . LEU A 1 211 ? 2.355 -7.660 9.271 1.00 91.62 211 LEU A O 1
ATOM 1733 N N . PRO A 1 212 ? 2.664 -6.134 10.910 1.00 81.38 212 PRO A N 1
ATOM 1734 C CA . PRO A 1 212 ? 3.716 -6.872 11.610 1.00 81.38 212 PRO A CA 1
ATOM 1735 C C . PRO A 1 212 ? 3.209 -8.113 12.356 1.00 81.38 212 PRO A C 1
ATOM 1737 O O . PRO A 1 212 ? 2.021 -8.137 12.754 1.00 81.38 212 PRO A O 1
#

Foldseek 3Di:
DKKKAWDADDPVVVVCVVQVDDDFAFCVFWPDVCVQDAFAFAAAPCLVVQLVVVVVQDDDPLLSNLRSNLVNVVPRDTLVRCLVCVVVVLVVSLCRSCPPHDDDPVVSVSVSVSSVVVSVQSVVLPDDGDTHGDIHPDPPPVVSQNTGDRNSNTDMDMDDDDPQKDFDDPVDDDQWDDPDVPDIDGDDRIDGDDDDDDDPDNDHDHNCVSGD

pLDDT: mean 87.77, std 8.56, range [58.06, 97.69]

Secondary structure (DSSP, 8-state):
--EEEEE-SSHHHHHHHHHTPPPPBPGGGBS-TTTT---EEEPTT-HHHHHHHHTTT---HHHHHHHHHHHHTT-SEEHHHHHHTHHHHHHHHHHHHHTT----HHHHHHHHHHHHHHHHHHHHTSPP---B---BS-TT-HHHHHSBSSTT-SEEEEE--BTTEEEPPGGG--SEEEEETTEEEE--SEEE-------S--PPEEGGGG--

Radius of gyration: 23.52 Å; chains: 1; bounding box: 57×33×65 Å